Protein AF-A0A9P6CAY4-F1 (afdb_monomer_lite)

Radius of gyration: 31.79 Å; chains: 1; bounding box: 60×83×94 Å

Secondary structure (DSSP, 8-state):
---PPP--------HHHHHHHHHHHHHHHHHHHHHHHHHHHHHHHHHHHHHHHHHHHHHHHHHT-S-------------------------------------PPPPP--------------------S-------------SHHHHHHHHHHHHHHHHHHHGGGTSGGGHHHHHHHHHHHHHHTT-HHHHHHHHHHHHHHHHHHHHHHHT--SPPPSSHHHHHHHHHHHHHHHHHHHHHHHHHHHHHHHHHTSS--SSSS--

Sequence (263 aa):
MSDLPNEQEFGSESKHQRYYRKNNIQCKEKAKVRMQKLRARRKEMAILNAETLERRKQQAESSTHTGESDSDESITLTPSANLFVFHDEYFGLDHTFELDAFKPPLPEKEKKVPRRVPTSTSFGEFIGPPEPEADDTDDTNVDTTAHYDIFQEIRVDVNLWSRAFGGLEQWPSQLDRTYQAAVESNNVEGWLSDVWGHAAEGRKILNQLRNMEGQLPYEMWKICEVWRVEVELVELVVRGISCLELRSSLVGTGQLNLVTGVL

Organism: NCBI:txid64659

pLDDT: mean 77.06, std 20.36, range [36.97, 98.06]

Structure (mmCIF, N/CA/C/O backbone):
data_AF-A0A9P6CAY4-F1
#
_entry.id   AF-A0A9P6CAY4-F1
#
loop_
_atom_site.group_PDB
_atom_site.id
_atom_site.type_symbol
_atom_site.label_atom_id
_atom_site.label_alt_id
_atom_site.label_comp_id
_atom_site.label_asym_id
_atom_site.label_entity_id
_atom_site.label_seq_id
_atom_site.pdbx_PDB_ins_code
_atom_site.Cartn_x
_atom_site.Cartn_y
_atom_site.Cartn_z
_atom_site.occupancy
_atom_site.B_iso_or_equiv
_atom_site.auth_seq_id
_atom_site.auth_comp_id
_atom_site.auth_asym_id
_atom_site.auth_atom_id
_atom_site.pdbx_PDB_model_num
ATOM 1 N N . MET A 1 1 ? -8.198 -38.164 -50.319 1.00 46.62 1 MET A N 1
ATOM 2 C CA . MET A 1 1 ? -8.248 -36.883 -51.047 1.00 46.62 1 MET A CA 1
ATOM 3 C C . MET A 1 1 ? -8.275 -35.810 -49.987 1.00 46.62 1 MET A C 1
ATOM 5 O O . MET A 1 1 ? -9.281 -35.676 -49.308 1.00 46.62 1 MET A O 1
ATOM 9 N N . SER A 1 2 ? -7.117 -35.210 -49.736 1.00 52.47 2 SER A N 1
ATOM 10 C CA . SER A 1 2 ? -6.916 -34.226 -48.677 1.00 52.47 2 SER A CA 1
ATOM 11 C C . SER A 1 2 ? -6.609 -32.913 -49.377 1.00 52.47 2 SER A C 1
ATOM 13 O O . SER A 1 2 ? -5.542 -32.784 -49.976 1.00 52.47 2 SER A O 1
ATOM 15 N N . ASP A 1 3 ? -7.578 -32.002 -49.370 1.00 59.44 3 ASP A N 1
ATOM 16 C CA . ASP A 1 3 ? -7.461 -30.680 -49.973 1.00 59.44 3 ASP A CA 1
ATOM 17 C C . ASP A 1 3 ? -6.405 -29.870 -49.217 1.00 59.44 3 ASP A C 1
ATOM 19 O O . ASP A 1 3 ? -6.587 -29.494 -48.057 1.00 59.44 3 ASP A O 1
ATOM 23 N N . LEU A 1 4 ? -5.265 -29.645 -49.870 1.00 58.12 4 LEU A N 1
ATOM 24 C CA . LEU A 1 4 ? -4.252 -28.712 -49.395 1.00 58.12 4 LEU A CA 1
ATOM 25 C C . LEU A 1 4 ? -4.762 -27.283 -49.631 1.00 58.12 4 LEU A C 1
ATOM 27 O O . LEU A 1 4 ? -5.224 -26.981 -50.735 1.00 58.12 4 LEU A O 1
ATOM 31 N N . PRO A 1 5 ? -4.702 -26.398 -48.620 1.00 62.88 5 PRO A N 1
ATOM 32 C CA . PRO A 1 5 ? -5.155 -25.030 -48.775 1.00 62.88 5 PRO A CA 1
ATOM 33 C C . PRO A 1 5 ? -4.260 -24.300 -49.776 1.00 62.88 5 PRO A C 1
ATOM 35 O O . PRO A 1 5 ? -3.040 -24.249 -49.639 1.00 62.88 5 PRO A O 1
ATOM 38 N N . ASN A 1 6 ? -4.933 -23.760 -50.786 1.00 61.19 6 ASN A N 1
ATOM 39 C CA . ASN A 1 6 ? -4.422 -22.918 -51.853 1.00 61.19 6 ASN A CA 1
ATOM 40 C C . ASN A 1 6 ? -3.513 -21.814 -51.277 1.00 61.19 6 ASN A C 1
ATOM 42 O O . ASN A 1 6 ? -3.955 -21.039 -50.424 1.00 61.19 6 ASN A O 1
ATOM 46 N N . GLU A 1 7 ? -2.255 -21.759 -51.726 1.00 54.75 7 GLU A N 1
ATOM 47 C CA . GLU A 1 7 ? -1.287 -20.712 -51.383 1.00 54.75 7 GLU A CA 1
ATOM 48 C C . GLU A 1 7 ? -1.748 -19.383 -51.991 1.00 54.75 7 GLU A C 1
ATOM 50 O O . GLU A 1 7 ? -1.366 -18.982 -53.087 1.00 54.75 7 GLU A O 1
ATOM 55 N N . GLN A 1 8 ? -2.656 -18.718 -51.285 1.00 60.44 8 GLN A N 1
ATOM 56 C CA . GLN A 1 8 ? -3.176 -17.417 -51.659 1.00 60.44 8 GLN A CA 1
ATOM 57 C C . GLN A 1 8 ? -2.086 -16.364 -51.419 1.00 60.44 8 GLN A C 1
ATOM 59 O O . GLN A 1 8 ? -1.551 -16.264 -50.314 1.00 60.44 8 GLN A O 1
ATOM 64 N N . GLU A 1 9 ? -1.753 -15.618 -52.477 1.00 56.66 9 GLU A N 1
ATOM 65 C CA . GLU A 1 9 ? -0.732 -14.568 -52.539 1.00 56.66 9 GLU A CA 1
ATOM 66 C C . GLU A 1 9 ? -0.673 -13.721 -51.259 1.00 56.66 9 GLU A C 1
ATOM 68 O O . GLU A 1 9 ? -1.483 -12.819 -51.028 1.00 56.66 9 GLU A O 1
ATOM 73 N N . PHE A 1 10 ? 0.337 -13.974 -50.427 1.00 55.53 10 PHE A N 1
ATOM 74 C CA . PHE A 1 10 ? 0.714 -13.045 -49.375 1.00 55.53 10 PHE A CA 1
ATOM 75 C C . PHE A 1 10 ? 1.401 -11.853 -50.035 1.00 55.53 10 PHE A C 1
ATOM 77 O O . PHE A 1 10 ? 2.609 -11.867 -50.281 1.00 55.53 10 PHE A O 1
ATOM 84 N N . GLY A 1 11 ? 0.614 -10.812 -50.320 1.00 67.75 11 GLY A N 1
ATOM 85 C CA . GLY A 1 11 ? 1.135 -9.487 -50.635 1.00 67.75 11 GLY A CA 1
ATOM 86 C C . GLY A 1 11 ? 2.244 -9.137 -49.644 1.00 67.75 11 GLY A C 1
ATOM 87 O O . GLY A 1 11 ? 2.090 -9.330 -48.436 1.00 67.75 11 GLY A O 1
ATOM 88 N N . SER A 1 12 ? 3.393 -8.709 -50.164 1.00 79.94 12 SER A N 1
ATOM 89 C CA . SER A 1 12 ? 4.631 -8.547 -49.405 1.00 79.94 12 SER A CA 1
ATOM 90 C C . SER A 1 12 ? 4.425 -7.639 -48.188 1.00 79.94 12 SER A C 1
ATOM 92 O O . SER A 1 12 ? 4.443 -6.413 -48.303 1.00 79.94 12 SER A O 1
ATOM 94 N N . GLU A 1 13 ? 4.233 -8.239 -47.012 1.00 86.94 13 GLU A N 1
ATOM 95 C CA . GLU A 1 13 ? 4.092 -7.497 -45.764 1.00 86.94 13 GLU A CA 1
ATOM 96 C C . GLU A 1 13 ? 5.365 -6.697 -45.490 1.00 86.94 13 GLU A C 1
ATOM 98 O O . GLU A 1 13 ? 6.486 -7.232 -45.459 1.00 86.94 13 GLU A O 1
ATOM 103 N N . SER A 1 14 ? 5.181 -5.405 -45.225 1.00 90.75 14 SER A N 1
ATOM 104 C CA . SER A 1 14 ? 6.276 -4.532 -44.818 1.00 90.75 14 SER A CA 1
ATOM 105 C C . SER A 1 14 ? 6.937 -5.074 -43.545 1.00 90.75 14 SER A C 1
ATOM 107 O O . SER A 1 14 ? 6.275 -5.619 -42.656 1.00 90.75 14 SER A O 1
ATOM 109 N N . LYS A 1 15 ? 8.259 -4.893 -43.419 1.00 88.69 15 LYS A N 1
ATOM 110 C CA . LYS A 1 15 ? 9.022 -5.228 -42.200 1.00 88.69 15 LYS A CA 1
ATOM 111 C C . LYS A 1 15 ? 8.370 -4.622 -40.948 1.00 88.69 15 LYS A C 1
ATOM 113 O O . LYS A 1 15 ? 8.326 -5.262 -39.900 1.00 88.69 15 LYS A O 1
ATOM 118 N N . HIS A 1 16 ? 7.797 -3.426 -41.087 1.00 84.19 16 HIS A N 1
ATOM 119 C CA . HIS A 1 16 ? 7.073 -2.734 -40.025 1.00 84.19 16 HIS A CA 1
ATOM 120 C C . HIS A 1 16 ? 5.807 -3.497 -39.598 1.00 84.19 16 HIS A C 1
ATOM 122 O O . HIS A 1 16 ? 5.611 -3.751 -38.415 1.00 84.19 16 HIS A O 1
ATOM 128 N N . GLN A 1 17 ? 4.987 -3.962 -40.547 1.00 90.00 17 GLN A N 1
ATOM 129 C CA . GLN A 1 17 ? 3.772 -4.735 -40.248 1.00 90.00 17 GLN A CA 1
ATOM 130 C C . GLN A 1 17 ? 4.090 -6.060 -39.544 1.00 90.00 17 GLN A C 1
ATOM 132 O O . GLN A 1 17 ? 3.421 -6.419 -38.572 1.00 90.00 17 GLN A O 1
ATOM 137 N N . ARG A 1 18 ? 5.165 -6.742 -39.964 1.00 88.44 18 ARG A N 1
ATOM 138 C CA . ARG A 1 18 ? 5.655 -7.960 -39.298 1.00 88.44 18 ARG A CA 1
ATOM 139 C C . ARG A 1 18 ? 6.045 -7.709 -37.841 1.00 88.44 18 ARG A C 1
ATOM 141 O O . ARG A 1 18 ? 5.689 -8.508 -36.975 1.00 88.44 18 ARG A O 1
ATOM 148 N N . TYR A 1 19 ? 6.708 -6.586 -37.557 1.00 91.19 19 TYR A N 1
ATOM 149 C CA . TYR A 1 19 ? 7.060 -6.193 -36.191 1.00 91.19 19 TYR A CA 1
ATOM 150 C C . TYR A 1 19 ? 5.818 -6.003 -35.304 1.00 91.19 19 TYR A C 1
ATOM 152 O O . TYR A 1 19 ? 5.729 -6.620 -34.241 1.00 91.19 19 TYR A O 1
ATOM 160 N N . TYR A 1 20 ? 4.815 -5.236 -35.751 1.00 89.44 20 TYR A N 1
ATOM 161 C CA . TYR A 1 20 ? 3.591 -5.033 -34.960 1.00 89.44 20 TYR A CA 1
ATOM 162 C C . TYR A 1 20 ? 2.787 -6.310 -34.772 1.00 89.44 20 TYR A C 1
ATOM 164 O O . TYR A 1 20 ? 2.252 -6.530 -33.687 1.00 89.44 20 TYR A O 1
ATOM 172 N N . ARG A 1 21 ? 2.716 -7.173 -35.792 1.00 91.19 21 ARG A N 1
ATOM 173 C CA . ARG A 1 21 ? 2.055 -8.472 -35.654 1.00 91.19 21 ARG A CA 1
ATOM 174 C C . ARG A 1 21 ? 2.740 -9.311 -34.575 1.00 91.19 21 ARG A C 1
ATOM 176 O O . ARG A 1 21 ? 2.049 -9.814 -33.693 1.00 91.19 21 ARG A O 1
ATOM 183 N N . LYS A 1 22 ? 4.073 -9.418 -34.606 1.00 92.12 22 LYS A N 1
ATOM 184 C CA . LYS A 1 22 ? 4.841 -10.189 -33.616 1.00 92.12 22 LYS A CA 1
ATOM 185 C C . LYS A 1 22 ? 4.658 -9.631 -32.201 1.00 92.12 22 LYS A C 1
ATOM 187 O O . LYS A 1 22 ? 4.355 -10.394 -31.289 1.00 92.12 22 LYS A O 1
ATOM 192 N N . ASN A 1 23 ? 4.748 -8.311 -32.035 1.00 87.81 23 ASN A N 1
ATOM 193 C CA . ASN A 1 23 ? 4.542 -7.661 -30.739 1.00 87.81 23 ASN A CA 1
ATOM 194 C C . ASN A 1 23 ? 3.101 -7.859 -30.218 1.00 87.81 23 ASN A C 1
ATOM 196 O O . ASN A 1 23 ? 2.886 -8.187 -29.056 1.00 87.81 23 ASN A O 1
ATOM 200 N N . ASN A 1 24 ? 2.089 -7.761 -31.088 1.00 88.56 24 ASN A N 1
ATOM 201 C CA . ASN A 1 24 ? 0.689 -7.994 -30.716 1.00 88.56 24 ASN A CA 1
ATOM 202 C C . ASN A 1 24 ? 0.446 -9.445 -30.264 1.00 88.56 24 ASN A C 1
ATOM 204 O O . ASN A 1 24 ? -0.222 -9.671 -29.254 1.00 88.56 24 ASN A O 1
ATOM 208 N N . ILE A 1 25 ? 1.028 -10.424 -30.966 1.00 91.81 25 ILE A N 1
ATOM 209 C CA . ILE A 1 25 ? 0.975 -11.839 -30.569 1.00 91.81 25 ILE A CA 1
ATOM 210 C C . ILE A 1 25 ? 1.608 -12.024 -29.186 1.00 91.81 25 ILE A C 1
ATOM 212 O O . ILE A 1 25 ? 0.968 -12.589 -28.301 1.00 91.81 25 ILE A O 1
ATOM 216 N N . GLN A 1 26 ? 2.800 -11.466 -28.964 1.00 90.75 26 GLN A N 1
ATOM 217 C CA . GLN A 1 26 ? 3.497 -11.568 -27.682 1.00 90.75 26 GLN A CA 1
ATOM 218 C C . GLN A 1 26 ? 2.694 -10.932 -26.534 1.00 90.75 26 GLN A C 1
ATOM 220 O O . GLN A 1 26 ? 2.562 -11.523 -25.461 1.00 90.75 26 GLN A O 1
ATOM 225 N N . CYS A 1 27 ? 2.093 -9.760 -26.757 1.00 86.19 27 CYS A N 1
ATOM 226 C CA . CYS A 1 27 ? 1.207 -9.116 -25.786 1.00 86.19 27 CYS A CA 1
ATOM 227 C C . CYS A 1 27 ? -0.021 -9.980 -25.460 1.00 86.19 27 CYS A C 1
ATOM 229 O O . CYS A 1 27 ? -0.390 -10.112 -24.290 1.00 86.19 27 CYS A O 1
ATOM 231 N N . LYS A 1 28 ? -0.641 -10.608 -26.469 1.00 91.94 28 LYS A N 1
ATOM 232 C CA . LYS A 1 28 ? -1.782 -11.519 -26.276 1.00 91.94 28 LYS A CA 1
ATOM 233 C C . LYS A 1 28 ? -1.395 -12.765 -25.483 1.00 91.94 28 LYS A C 1
ATOM 235 O O . LYS A 1 28 ? -2.151 -13.178 -24.603 1.00 91.94 28 LYS A O 1
ATOM 240 N N . GLU A 1 29 ? -0.229 -13.344 -25.749 1.00 93.69 29 GLU A N 1
ATOM 241 C CA . GLU A 1 29 ? 0.279 -14.501 -25.008 1.00 93.69 29 GLU A CA 1
ATOM 242 C C . GLU A 1 29 ? 0.587 -14.154 -23.551 1.00 93.69 29 GLU A C 1
ATOM 244 O O . GLU A 1 29 ? 0.082 -14.827 -22.649 1.00 93.69 29 GLU A O 1
ATOM 249 N N . LYS A 1 30 ? 1.308 -13.054 -23.295 1.00 88.38 30 LYS A N 1
ATOM 250 C CA . LYS A 1 30 ? 1.576 -12.575 -21.928 1.00 88.38 30 LYS A CA 1
ATOM 251 C C . LYS A 1 30 ? 0.278 -12.321 -21.153 1.00 88.38 30 LYS A C 1
ATOM 253 O O . LYS A 1 30 ? 0.141 -12.762 -20.011 1.00 88.38 30 LYS A O 1
ATOM 258 N N . ALA A 1 31 ? -0.710 -11.678 -21.780 1.00 88.75 31 ALA A N 1
ATOM 259 C CA . ALA A 1 31 ? -2.018 -11.449 -21.167 1.00 88.75 31 ALA A CA 1
ATOM 260 C C . ALA A 1 31 ? -2.751 -12.766 -20.848 1.00 88.75 31 ALA A C 1
ATOM 262 O O . ALA A 1 31 ? -3.330 -12.906 -19.767 1.00 88.75 31 ALA A O 1
ATOM 263 N N . LYS A 1 32 ? -2.691 -13.756 -21.749 1.00 94.81 32 LYS A N 1
ATOM 264 C CA . LYS A 1 32 ? -3.277 -15.088 -21.539 1.00 94.81 32 LYS A CA 1
ATOM 265 C C . LYS A 1 32 ? -2.646 -15.798 -20.338 1.00 94.81 32 LYS A C 1
ATOM 267 O O . LYS A 1 32 ? -3.382 -16.308 -19.492 1.00 94.81 32 LYS A O 1
ATOM 272 N N . VAL A 1 33 ? -1.316 -15.768 -20.220 1.00 92.25 33 VAL A N 1
ATOM 273 C CA . VAL A 1 33 ? -0.581 -16.352 -19.083 1.00 92.25 33 VAL A CA 1
ATOM 274 C C . VAL A 1 33 ? -0.947 -15.649 -17.773 1.00 92.25 33 VAL A C 1
ATOM 276 O O . VAL A 1 33 ? -1.296 -16.315 -16.795 1.00 92.25 33 VAL A O 1
ATOM 279 N N . ARG A 1 34 ? -0.972 -14.308 -17.754 1.00 85.94 34 ARG A N 1
ATOM 280 C CA . ARG A 1 34 ? -1.364 -13.523 -16.568 1.00 85.94 34 ARG A CA 1
ATOM 281 C C . ARG A 1 34 ? -2.778 -13.870 -16.099 1.00 85.94 34 ARG A C 1
ATOM 283 O O . ARG A 1 34 ? -3.001 -14.093 -14.909 1.00 85.94 34 ARG A O 1
ATOM 290 N N . MET A 1 35 ? -3.727 -13.986 -17.029 1.00 94.12 35 MET A N 1
ATOM 291 C CA . MET A 1 35 ? -5.105 -14.376 -16.717 1.00 94.12 35 MET A CA 1
ATOM 292 C C . MET A 1 35 ? -5.213 -15.815 -16.208 1.00 94.12 35 MET A C 1
ATOM 294 O O . MET A 1 35 ? -6.029 -16.091 -15.326 1.00 94.12 35 MET A O 1
ATOM 298 N N . GLN A 1 36 ? -4.398 -16.736 -16.723 1.00 94.81 36 GLN A N 1
ATOM 299 C CA . GLN A 1 36 ? -4.352 -18.113 -16.237 1.00 94.81 36 GLN A CA 1
ATOM 300 C C . GLN A 1 36 ? -3.807 -18.188 -14.804 1.00 94.81 36 GLN A C 1
ATOM 302 O O . GLN A 1 36 ? -4.443 -18.816 -13.958 1.00 94.81 36 GLN A O 1
ATOM 307 N N . LYS A 1 37 ? -2.709 -17.479 -14.505 1.00 91.19 37 LYS A N 1
ATOM 308 C CA . LYS A 1 37 ? -2.138 -17.373 -13.149 1.00 91.19 37 LYS A CA 1
ATOM 309 C C . LYS A 1 37 ? -3.148 -16.771 -12.166 1.00 91.19 37 LYS A C 1
ATOM 311 O O . LYS A 1 37 ? -3.348 -17.304 -11.078 1.00 91.19 37 LYS A O 1
ATOM 316 N N . LEU A 1 38 ? -3.868 -15.725 -12.580 1.00 89.06 38 LEU A N 1
ATOM 317 C CA . LEU A 1 38 ? -4.915 -15.105 -11.765 1.00 89.06 38 LEU A CA 1
ATOM 318 C C . LEU A 1 38 ? -6.078 -16.068 -11.470 1.00 89.06 38 LEU A C 1
ATOM 320 O O . LEU A 1 38 ? -6.564 -16.126 -10.341 1.00 89.06 38 LEU A O 1
ATOM 324 N N . ARG A 1 39 ? -6.524 -16.843 -12.468 1.00 95.44 39 ARG A N 1
ATOM 325 C CA . ARG A 1 39 ? -7.564 -17.869 -12.280 1.00 95.44 39 ARG A CA 1
ATOM 326 C C . ARG A 1 39 ? -7.101 -18.983 -11.342 1.00 95.44 39 ARG A C 1
ATOM 328 O O . ARG A 1 39 ? -7.904 -19.433 -10.532 1.00 95.44 39 ARG A O 1
ATOM 335 N N . ALA A 1 40 ? -5.841 -19.407 -11.435 1.00 95.50 40 ALA A N 1
ATOM 336 C CA . ALA A 1 40 ? -5.264 -20.403 -10.536 1.00 95.50 40 ALA A CA 1
ATOM 337 C C . ALA A 1 40 ? -5.240 -19.898 -9.084 1.00 95.50 40 ALA A C 1
ATOM 339 O O . ALA A 1 40 ? -5.822 -20.544 -8.218 1.00 95.50 40 ALA A O 1
ATOM 340 N N . ARG A 1 41 ? -4.714 -18.687 -8.845 1.00 92.19 41 ARG A N 1
ATOM 341 C CA . ARG A 1 41 ? -4.682 -18.065 -7.509 1.00 92.19 41 ARG A CA 1
ATOM 342 C C . ARG A 1 41 ? -6.081 -17.902 -6.904 1.00 92.19 41 ARG A C 1
ATOM 344 O O . ARG A 1 41 ? -6.282 -18.138 -5.721 1.00 92.19 41 ARG A O 1
ATOM 351 N N . ARG A 1 42 ? -7.084 -17.537 -7.714 1.00 92.12 42 ARG A N 1
ATOM 352 C CA . ARG A 1 42 ? -8.484 -17.462 -7.250 1.00 92.12 42 ARG A CA 1
ATOM 353 C C . ARG A 1 42 ? -9.044 -18.822 -6.833 1.00 92.12 42 ARG A C 1
ATOM 355 O O . ARG A 1 42 ? -9.788 -18.879 -5.861 1.00 92.12 42 ARG A O 1
ATOM 362 N N . LYS A 1 43 ? -8.711 -19.897 -7.555 1.00 97.56 43 LYS A N 1
ATOM 363 C CA . LYS A 1 43 ? -9.122 -21.260 -7.182 1.00 97.56 43 LYS A CA 1
ATOM 364 C C . LYS A 1 43 ? -8.465 -21.701 -5.876 1.00 97.56 43 LYS A C 1
ATOM 366 O O . LYS A 1 43 ? -9.153 -22.241 -5.025 1.00 97.56 43 LYS A O 1
ATOM 371 N N . GLU A 1 44 ? -7.177 -21.423 -5.711 1.00 96.19 44 GLU A N 1
ATOM 372 C CA . GLU A 1 44 ? -6.426 -21.731 -4.490 1.00 96.19 44 GLU A CA 1
ATOM 373 C C . GLU A 1 44 ? -7.020 -21.026 -3.261 1.00 96.19 44 GLU A C 1
ATOM 375 O O . GLU A 1 44 ? -7.343 -21.675 -2.270 1.00 96.19 44 GLU A O 1
ATOM 380 N N . MET A 1 45 ? -7.298 -19.722 -3.366 1.00 92.25 45 MET A N 1
ATOM 381 C CA . MET A 1 45 ? -7.959 -18.968 -2.293 1.00 92.25 45 MET A CA 1
ATOM 382 C C . MET A 1 45 ? -9.371 -19.485 -1.985 1.00 92.25 45 MET A C 1
ATOM 384 O O . MET A 1 45 ? -9.788 -19.493 -0.830 1.00 92.25 45 MET A O 1
ATOM 388 N N . ALA A 1 46 ? -10.121 -19.925 -3.001 1.00 96.19 46 ALA A N 1
ATOM 389 C CA . ALA A 1 46 ? -11.446 -20.504 -2.797 1.00 96.19 46 ALA A CA 1
ATOM 390 C C . ALA A 1 46 ? -11.383 -21.839 -2.036 1.00 96.19 46 ALA A C 1
ATOM 392 O O . ALA A 1 46 ? -12.226 -22.077 -1.174 1.00 96.19 46 ALA A O 1
ATOM 393 N N . ILE A 1 47 ? -10.375 -22.675 -2.316 1.00 97.81 47 ILE A N 1
ATOM 394 C CA . ILE A 1 47 ? -10.130 -23.927 -1.585 1.00 97.81 47 ILE A CA 1
ATOM 395 C C . ILE A 1 47 ? -9.779 -23.622 -0.125 1.00 97.81 47 ILE A C 1
ATOM 397 O O . ILE A 1 47 ? -10.419 -24.158 0.773 1.00 97.81 47 ILE A O 1
ATOM 401 N N . LEU A 1 48 ? -8.849 -22.694 0.122 1.00 94.06 48 LEU A N 1
ATOM 402 C CA . LEU A 1 48 ? -8.426 -22.324 1.478 1.00 94.06 48 LEU A CA 1
ATOM 403 C C . LEU A 1 48 ? -9.583 -21.746 2.313 1.00 94.06 48 LEU A C 1
ATOM 405 O O . LEU A 1 48 ? -9.745 -22.079 3.490 1.00 94.06 48 LEU A O 1
ATOM 409 N N . ASN A 1 49 ? -10.441 -20.929 1.697 1.00 94.19 49 ASN A N 1
ATOM 410 C CA . ASN A 1 49 ? -11.650 -20.425 2.346 1.00 94.19 49 ASN A CA 1
ATOM 411 C C . ASN A 1 49 ? -12.651 -21.548 2.663 1.00 94.19 49 ASN A C 1
ATOM 413 O O . ASN A 1 49 ? -13.236 -21.544 3.746 1.00 94.19 49 ASN A O 1
ATOM 417 N N . ALA A 1 50 ? -12.837 -22.513 1.755 1.00 97.12 50 ALA A N 1
ATOM 418 C CA . ALA A 1 50 ? -13.708 -23.665 1.989 1.00 97.12 50 ALA A CA 1
ATOM 419 C C . ALA A 1 50 ? -13.189 -24.552 3.135 1.00 97.12 50 ALA A C 1
ATOM 421 O O . ALA A 1 50 ? -13.959 -24.925 4.016 1.00 97.12 50 ALA A O 1
ATOM 422 N N . GLU A 1 51 ? -11.880 -24.815 3.188 1.00 97.69 51 GLU A N 1
ATOM 423 C CA . GLU A 1 51 ? -11.252 -25.557 4.290 1.00 97.69 51 GLU A CA 1
ATOM 424 C C . GLU A 1 51 ? -11.405 -24.837 5.633 1.00 97.69 51 GLU A C 1
ATOM 426 O O . GLU A 1 51 ? -11.690 -25.458 6.657 1.00 97.69 51 GLU A O 1
ATOM 431 N N . THR A 1 52 ? -11.251 -23.511 5.638 1.00 93.81 52 THR A N 1
ATOM 432 C CA . THR A 1 52 ? -11.433 -22.696 6.847 1.00 93.81 52 THR A CA 1
ATOM 433 C C . THR A 1 52 ? -12.875 -22.769 7.353 1.00 93.81 52 THR A C 1
ATOM 435 O O . THR A 1 52 ? -13.104 -22.849 8.562 1.00 93.81 52 THR A O 1
ATOM 438 N N . LEU A 1 53 ? -13.853 -22.778 6.441 1.00 96.31 53 LEU A N 1
ATOM 439 C CA . LEU A 1 53 ? -15.266 -22.913 6.784 1.00 96.31 53 LEU A CA 1
ATOM 440 C C . LEU A 1 53 ? -15.582 -24.297 7.373 1.00 96.31 53 LEU A C 1
ATOM 442 O O . LEU A 1 53 ? -16.253 -24.372 8.401 1.00 96.31 53 LEU A O 1
ATOM 446 N N . GLU A 1 54 ? -15.054 -25.372 6.783 1.00 97.19 54 GLU A N 1
ATOM 447 C CA . GLU A 1 54 ? -15.220 -26.734 7.311 1.00 97.19 54 GLU A CA 1
ATOM 448 C C . GLU A 1 54 ? -14.585 -26.900 8.699 1.00 97.19 54 GLU A C 1
ATOM 450 O O . GLU A 1 54 ? -15.208 -27.466 9.595 1.00 97.19 54 GLU A O 1
ATOM 455 N N . ARG A 1 55 ? -13.398 -26.322 8.946 1.00 96.19 55 ARG A N 1
ATOM 456 C CA . ARG A 1 55 ? -12.793 -26.325 10.294 1.00 96.19 55 ARG A CA 1
ATOM 457 C C . ARG A 1 55 ? -13.674 -25.627 11.327 1.00 96.19 55 ARG A C 1
ATOM 459 O O . ARG A 1 55 ? -13.836 -26.140 12.431 1.00 96.19 55 ARG A O 1
ATOM 466 N N . ARG A 1 56 ? -14.267 -24.481 10.974 1.00 93.81 56 ARG A N 1
ATOM 467 C CA . ARG A 1 56 ? -15.200 -23.768 11.865 1.00 93.81 56 ARG A CA 1
ATOM 468 C C . ARG A 1 56 ? -16.449 -24.595 12.154 1.00 93.81 56 ARG A C 1
ATOM 470 O O . ARG A 1 56 ? -16.918 -24.604 13.288 1.00 93.81 56 ARG A O 1
ATOM 477 N N . LYS A 1 57 ? -16.963 -25.314 11.155 1.00 96.19 57 LYS A N 1
ATOM 478 C CA . LYS A 1 57 ? -18.116 -26.202 11.320 1.00 96.19 57 LYS A CA 1
ATOM 479 C C . LYS A 1 57 ? -17.800 -27.378 12.252 1.00 96.19 57 LYS A C 1
ATOM 481 O O . LYS A 1 57 ? -18.555 -27.615 13.188 1.00 96.19 57 LYS A O 1
ATOM 486 N N . GLN A 1 58 ? -16.653 -28.034 12.072 1.00 95.38 58 GLN A N 1
ATOM 487 C CA . GLN A 1 58 ? -16.199 -29.119 12.954 1.00 95.38 58 GLN A CA 1
ATOM 488 C C . GLN A 1 58 ? -15.984 -28.643 14.399 1.00 95.38 58 GLN A C 1
ATOM 490 O O . GLN A 1 58 ? -16.365 -29.335 15.341 1.00 95.38 58 GLN A O 1
ATOM 495 N N . GLN A 1 59 ? -15.427 -27.440 14.591 1.00 93.69 59 GLN A N 1
ATOM 496 C CA . GLN A 1 59 ? -15.289 -26.837 15.920 1.00 93.69 59 GLN A CA 1
ATOM 497 C C . GLN A 1 59 ? -16.655 -26.592 16.578 1.00 93.69 59 GLN A C 1
ATOM 499 O O . GLN A 1 59 ? -16.839 -26.953 17.741 1.00 93.69 59 GLN A O 1
ATOM 504 N N . ALA A 1 60 ? -17.626 -26.056 15.832 1.00 92.56 60 ALA A N 1
ATOM 505 C CA . ALA A 1 60 ? -18.981 -25.834 16.333 1.00 92.56 60 ALA A CA 1
ATOM 506 C C . ALA A 1 60 ? -19.684 -27.148 16.722 1.00 92.56 60 ALA A C 1
ATOM 508 O O . ALA A 1 60 ? -20.289 -27.220 17.789 1.00 92.56 60 ALA A O 1
ATOM 509 N N . GLU A 1 61 ? -19.554 -28.202 15.911 1.00 93.62 61 GLU A N 1
ATOM 510 C CA . GLU A 1 61 ? -20.123 -29.524 16.209 1.00 93.62 61 GLU A CA 1
ATOM 511 C C . GLU A 1 61 ? -19.476 -30.145 17.460 1.00 93.62 61 GLU A C 1
ATOM 513 O O . GLU A 1 61 ? -20.184 -30.615 18.353 1.00 93.62 61 GLU A O 1
ATOM 518 N N . SER A 1 62 ? -18.148 -30.059 17.599 1.00 90.88 62 SER A N 1
ATOM 519 C CA . SER A 1 62 ? -17.437 -30.579 18.779 1.00 90.88 62 SER A CA 1
ATOM 520 C C . SER A 1 62 ? -17.801 -29.857 20.086 1.00 90.88 62 SER A C 1
ATOM 522 O O . SER A 1 62 ? -17.817 -30.480 21.145 1.00 90.88 62 SER A O 1
ATOM 524 N N . SER A 1 63 ? -18.174 -28.573 20.017 1.00 84.56 63 SER A N 1
ATOM 525 C CA . SER A 1 63 ? -18.596 -27.791 21.185 1.00 84.56 63 SER A CA 1
ATOM 526 C C . SER A 1 63 ? -19.986 -28.171 21.705 1.00 84.56 63 SER A C 1
ATOM 528 O O . SER A 1 63 ? -20.306 -27.843 22.844 1.00 84.56 63 SER A O 1
ATOM 530 N N . THR A 1 64 ? -20.821 -28.844 20.905 1.00 79.19 64 THR A N 1
ATOM 531 C CA . THR A 1 64 ? -22.184 -29.230 21.322 1.00 79.19 64 THR A CA 1
ATOM 532 C C . THR A 1 64 ? -22.249 -30.540 22.107 1.00 79.19 64 THR A C 1
ATOM 534 O O . THR A 1 64 ? -23.311 -30.881 22.621 1.00 79.19 64 THR A O 1
ATOM 537 N N . HIS A 1 65 ? -21.133 -31.273 22.231 1.00 70.50 65 HIS A N 1
ATOM 538 C CA . HIS A 1 65 ? -21.112 -32.584 22.890 1.00 70.50 65 HIS A CA 1
ATOM 539 C C . HIS A 1 65 ? -20.454 -32.605 24.280 1.00 70.50 65 HIS A C 1
ATOM 541 O O . HIS A 1 65 ? -20.458 -33.645 24.939 1.00 70.50 65 HIS A O 1
ATOM 547 N N . THR A 1 66 ? -19.943 -31.475 24.777 1.00 63.62 66 THR A N 1
ATOM 548 C CA . THR A 1 66 ? -19.495 -31.368 26.174 1.00 63.62 66 THR A CA 1
ATOM 549 C C . THR A 1 66 ? -20.718 -31.115 27.047 1.00 63.62 66 THR A C 1
ATOM 551 O O . THR A 1 66 ? -21.103 -29.978 27.303 1.00 63.62 66 THR A O 1
ATOM 554 N N . GLY A 1 67 ? -21.386 -32.218 27.382 1.00 55.06 67 GLY A N 1
ATOM 555 C CA . GLY A 1 67 ? -22.606 -32.249 28.168 1.00 55.06 67 GLY A CA 1
ATOM 556 C C . GLY A 1 67 ? -22.472 -31.572 29.527 1.00 55.06 67 GLY A C 1
ATOM 557 O O . GLY A 1 67 ? -21.390 -31.500 30.111 1.00 55.06 67 GLY A O 1
ATOM 558 N N . GLU A 1 68 ? -23.632 -31.109 29.987 1.00 54.16 68 GLU A N 1
ATOM 559 C CA . GLU A 1 68 ? -23.982 -30.771 31.363 1.00 54.16 68 GLU A CA 1
ATOM 560 C C . GLU A 1 68 ? -23.228 -31.660 32.359 1.00 54.16 68 GLU A C 1
ATOM 562 O O . GLU A 1 68 ? -23.607 -32.798 32.631 1.00 54.16 68 GLU A O 1
ATOM 567 N N . SER A 1 69 ? -22.133 -31.138 32.898 1.00 56.12 69 SER A N 1
ATOM 568 C CA . SER A 1 69 ? -21.602 -31.606 34.165 1.00 56.12 69 SER A CA 1
ATOM 569 C C . SER A 1 69 ? -21.951 -30.518 35.164 1.00 56.12 69 SER A C 1
ATOM 571 O O . SER A 1 69 ? -21.299 -29.477 35.206 1.00 56.12 69 SER A O 1
ATOM 573 N N . ASP A 1 70 ? -23.035 -30.754 35.904 1.00 56.06 70 ASP A N 1
ATOM 574 C CA . ASP A 1 70 ? -23.405 -30.014 37.107 1.00 56.06 70 ASP A CA 1
ATOM 575 C C . ASP A 1 70 ? -22.235 -30.086 38.095 1.00 56.06 70 ASP A C 1
ATOM 577 O O . ASP A 1 70 ? -22.084 -31.034 38.866 1.00 56.06 70 ASP A O 1
ATOM 581 N N . SER A 1 71 ? -21.362 -29.091 38.044 1.00 52.53 71 SER A N 1
ATOM 582 C CA . SER A 1 71 ? -20.391 -28.833 39.095 1.00 52.53 71 SER A CA 1
ATOM 583 C C . SER A 1 71 ? -20.422 -27.347 39.409 1.00 52.53 71 SER A C 1
ATOM 585 O O . SER A 1 71 ? -19.815 -26.535 38.709 1.00 52.53 71 SER A O 1
ATOM 587 N N . ASP A 1 72 ? -21.171 -27.028 40.466 1.00 52.12 72 ASP A N 1
ATOM 588 C CA . ASP A 1 72 ? -21.097 -25.797 41.249 1.00 52.12 72 ASP A CA 1
ATOM 589 C C . ASP A 1 72 ? -19.657 -25.607 41.758 1.00 52.12 72 ASP A C 1
ATOM 591 O O . ASP A 1 72 ? -19.316 -25.974 42.881 1.00 52.12 72 ASP A O 1
ATOM 595 N N . GLU A 1 73 ? -18.782 -25.031 40.940 1.00 52.50 73 GLU A N 1
ATOM 596 C CA . GLU A 1 73 ? -17.549 -24.427 41.430 1.00 52.50 73 GLU A CA 1
ATOM 597 C C . GLU A 1 73 ? -17.471 -22.976 40.965 1.00 52.50 73 GLU A C 1
ATOM 599 O O . GLU A 1 73 ? -17.236 -22.642 39.805 1.00 52.50 73 GLU A O 1
ATOM 604 N N . SER A 1 74 ? -17.694 -22.101 41.944 1.00 53.25 74 SER A N 1
ATOM 605 C CA . SER A 1 74 ? -17.435 -20.667 41.926 1.00 53.25 74 SER A CA 1
ATOM 606 C C . SER A 1 74 ? -15.955 -20.407 41.612 1.00 53.25 74 SER A C 1
ATOM 608 O O . SER A 1 74 ? -15.134 -20.217 42.513 1.00 53.25 74 SER A O 1
ATOM 610 N N . ILE A 1 75 ? -15.601 -20.375 40.330 1.00 46.97 75 ILE A N 1
ATOM 611 C CA . ILE A 1 75 ? -14.284 -19.932 39.877 1.00 46.97 75 ILE A CA 1
ATOM 612 C C . ILE A 1 75 ? -14.369 -18.430 39.616 1.00 46.97 75 ILE A C 1
ATOM 614 O O . ILE A 1 75 ? -14.935 -17.960 38.630 1.00 46.97 75 ILE A O 1
ATOM 618 N N . THR A 1 76 ? -13.794 -17.661 40.536 1.00 46.16 76 THR A N 1
ATOM 619 C CA . THR A 1 76 ? -13.516 -16.236 40.365 1.00 46.16 76 THR A CA 1
ATOM 620 C C . THR A 1 76 ? -12.541 -16.053 39.203 1.00 46.16 76 THR A C 1
ATOM 622 O O . THR A 1 76 ? -11.339 -16.276 39.352 1.00 46.16 76 THR A O 1
ATOM 625 N N . LEU A 1 77 ? -13.067 -15.665 38.041 1.00 39.34 77 LEU A N 1
ATOM 626 C CA . LEU A 1 77 ? -12.293 -15.281 36.864 1.00 39.34 77 LEU A CA 1
ATOM 627 C C . LEU A 1 77 ? -11.484 -14.018 37.176 1.00 39.34 77 LEU A C 1
ATOM 629 O O . LEU A 1 77 ? -12.014 -12.908 37.213 1.00 39.34 77 LEU A O 1
ATOM 633 N N . THR A 1 78 ? -10.186 -14.188 37.403 1.00 47.56 78 THR A N 1
ATOM 634 C CA . THR A 1 78 ? -9.225 -13.090 37.339 1.00 47.56 78 THR A CA 1
ATOM 635 C C . THR A 1 78 ? -8.939 -12.783 35.865 1.00 47.56 78 THR A C 1
ATOM 637 O O . THR A 1 78 ? -8.604 -13.693 35.103 1.00 47.56 78 THR A O 1
ATOM 640 N N . PRO A 1 79 ? -9.072 -11.523 35.414 1.00 46.50 79 PRO A N 1
ATOM 641 C CA . PRO A 1 79 ? -8.718 -11.156 34.051 1.00 46.50 79 PRO A CA 1
ATOM 642 C C . PRO A 1 79 ? -7.197 -11.247 33.903 1.00 46.50 79 PRO A C 1
ATOM 644 O O . PRO A 1 79 ? -6.445 -10.412 34.406 1.00 46.50 79 PRO A O 1
ATOM 647 N N . SER A 1 80 ? -6.737 -12.306 33.240 1.00 41.81 80 SER A N 1
ATOM 648 C CA . SER A 1 80 ? -5.349 -12.453 32.820 1.00 41.81 80 SER A CA 1
ATOM 649 C C . SER A 1 80 ? -5.102 -11.483 31.667 1.00 41.81 80 SER A C 1
ATOM 651 O O . SER A 1 80 ? -5.394 -11.766 30.505 1.00 41.81 80 SER A O 1
ATOM 653 N N . ALA A 1 81 ? -4.619 -10.293 32.018 1.00 40.22 81 ALA A N 1
ATOM 654 C CA . ALA A 1 81 ? -4.077 -9.328 31.082 1.00 40.22 81 ALA A CA 1
ATOM 655 C C . ALA A 1 81 ? -2.802 -9.917 30.459 1.00 40.22 81 ALA A C 1
ATOM 657 O O . ALA A 1 81 ? -1.698 -9.739 30.974 1.00 40.22 81 ALA A O 1
ATOM 658 N N . ASN A 1 82 ? -2.961 -10.640 29.350 1.00 40.84 82 ASN A N 1
ATOM 659 C CA . ASN A 1 82 ? -1.861 -10.969 28.451 1.00 40.84 82 ASN A CA 1
ATOM 660 C C . ASN A 1 82 ? -1.419 -9.681 27.752 1.00 40.84 82 ASN A C 1
ATOM 662 O O . ASN A 1 82 ? -1.833 -9.365 26.639 1.00 40.84 82 ASN A O 1
ATOM 666 N N . LEU A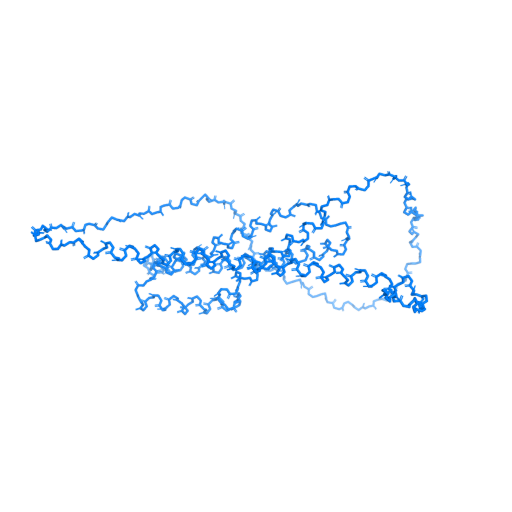 1 83 ? -0.591 -8.922 28.465 1.00 38.66 83 LEU A N 1
ATOM 667 C CA . LEU A 1 83 ? 0.134 -7.764 27.978 1.00 38.66 83 LEU A CA 1
ATOM 668 C C . LEU A 1 83 ? 1.109 -8.241 26.889 1.00 38.66 83 LEU A C 1
ATOM 670 O O . LEU A 1 83 ? 2.226 -8.669 27.175 1.00 38.66 83 LEU A O 1
ATOM 674 N N . PHE A 1 84 ? 0.666 -8.215 25.632 1.00 38.81 84 PHE A N 1
ATOM 675 C CA . PHE A 1 84 ? 1.539 -8.365 24.471 1.00 38.81 84 PHE A CA 1
ATOM 676 C C . PHE A 1 84 ? 2.438 -7.126 24.393 1.00 38.81 84 PHE A C 1
ATOM 678 O O . PHE A 1 84 ? 2.089 -6.110 23.795 1.00 38.81 84 PHE A O 1
ATOM 685 N N . VAL A 1 85 ? 3.593 -7.194 25.055 1.00 39.59 85 VAL A N 1
ATOM 686 C CA . VAL A 1 85 ? 4.655 -6.195 24.928 1.00 39.59 85 VAL A CA 1
ATOM 687 C C . VAL A 1 85 ? 5.320 -6.413 23.571 1.00 39.59 85 VAL A C 1
ATOM 689 O O . VAL A 1 85 ? 6.212 -7.248 23.424 1.00 39.59 85 VAL A O 1
ATOM 692 N N . PHE A 1 86 ? 4.861 -5.685 22.554 1.00 38.56 86 PHE A N 1
ATOM 693 C CA . PHE A 1 86 ? 5.645 -5.489 21.341 1.00 38.56 86 PHE A CA 1
ATOM 694 C C . PHE A 1 86 ? 6.832 -4.598 21.712 1.00 38.56 86 PHE A C 1
ATOM 696 O O . PHE A 1 86 ? 6.675 -3.408 21.974 1.00 38.56 86 PHE A O 1
ATOM 703 N N . HIS A 1 87 ? 8.021 -5.193 21.782 1.00 37.38 87 HIS A N 1
ATOM 704 C CA . HIS A 1 87 ? 9.266 -4.438 21.784 1.00 37.38 87 HIS A CA 1
ATOM 705 C C . HIS A 1 87 ? 9.455 -3.841 20.385 1.00 37.38 87 HIS A C 1
ATOM 707 O O . HIS A 1 87 ? 10.060 -4.464 19.517 1.00 37.38 87 HIS A O 1
ATOM 713 N N . ASP A 1 88 ? 8.894 -2.652 20.161 1.00 36.97 88 ASP A N 1
ATOM 714 C CA . ASP A 1 88 ? 9.338 -1.776 19.081 1.00 36.97 88 ASP A CA 1
ATOM 715 C C . ASP A 1 88 ? 10.740 -1.286 19.461 1.00 36.97 88 ASP A C 1
ATOM 717 O O . ASP A 1 88 ? 10.921 -0.473 20.373 1.00 36.97 88 ASP A O 1
ATOM 721 N N . GLU A 1 89 ? 11.756 -1.836 18.795 1.00 42.34 89 GLU A N 1
ATOM 722 C CA . GLU A 1 89 ? 13.080 -1.229 18.757 1.00 42.34 89 GLU A CA 1
ATOM 723 C C . GLU A 1 89 ? 12.938 0.159 18.130 1.00 42.34 89 GLU A C 1
ATOM 725 O O . GLU A 1 89 ? 12.786 0.338 16.922 1.00 42.34 89 GLU A O 1
ATOM 730 N N . TYR A 1 90 ? 12.942 1.138 19.026 1.00 43.34 90 TYR A N 1
ATOM 731 C CA . TYR A 1 90 ? 12.988 2.568 18.792 1.00 43.34 90 TYR A CA 1
ATOM 732 C C . TYR A 1 90 ? 14.146 2.896 17.831 1.00 43.34 90 TYR A C 1
ATOM 734 O O . TYR A 1 90 ? 15.298 3.050 18.242 1.00 43.34 90 TYR A O 1
ATOM 742 N N . PHE A 1 91 ? 13.858 3.011 16.533 1.00 43.91 91 PHE A N 1
ATOM 743 C CA . PHE A 1 91 ? 14.765 3.664 15.595 1.00 43.91 91 PHE A CA 1
ATOM 744 C C . PHE A 1 91 ? 14.774 5.156 15.927 1.00 43.91 91 PHE A C 1
ATOM 746 O O . PHE A 1 91 ? 13.885 5.908 15.532 1.00 43.91 91 PHE A O 1
ATOM 753 N N . GLY A 1 92 ? 15.786 5.568 16.690 1.00 40.25 92 GLY A N 1
ATOM 754 C CA . GLY A 1 92 ? 16.112 6.966 16.931 1.00 40.25 92 GLY A CA 1
ATOM 755 C C . GLY A 1 92 ? 16.451 7.667 15.619 1.00 40.25 92 GLY A C 1
ATOM 756 O O . GLY A 1 92 ? 17.590 7.635 15.163 1.00 40.25 92 GLY A O 1
ATOM 757 N N . LEU A 1 93 ? 15.453 8.304 15.016 1.00 40.34 93 LEU A N 1
ATOM 758 C CA . LEU A 1 93 ? 15.644 9.356 14.030 1.00 40.34 93 LEU A CA 1
ATOM 759 C C . LEU A 1 93 ? 15.223 10.672 14.679 1.00 40.34 93 LEU A C 1
ATOM 761 O O . LEU A 1 93 ? 14.081 11.110 14.557 1.00 40.34 93 LEU A O 1
ATOM 765 N N . ASP A 1 94 ? 16.181 11.302 15.360 1.00 41.06 94 ASP A N 1
ATOM 766 C CA . ASP A 1 94 ? 16.154 12.737 15.638 1.00 41.06 94 ASP A CA 1
ATOM 767 C C . ASP A 1 94 ? 16.244 13.485 14.299 1.00 41.06 94 ASP A C 1
ATOM 769 O O . ASP A 1 94 ? 17.310 13.874 13.818 1.00 41.06 94 ASP A O 1
ATOM 773 N N . HIS A 1 95 ? 15.096 13.658 13.655 1.00 40.78 95 HIS A N 1
ATOM 774 C CA . HIS A 1 95 ? 14.912 14.621 12.581 1.00 40.78 95 HIS A CA 1
ATOM 775 C C . HIS A 1 95 ? 13.751 15.537 12.939 1.00 40.78 95 HIS A C 1
ATOM 777 O O . HIS A 1 95 ? 12.635 15.428 12.436 1.00 40.78 95 HIS A O 1
ATOM 783 N N . THR A 1 96 ? 14.056 16.498 13.808 1.00 39.19 96 THR A N 1
ATOM 784 C CA . THR A 1 96 ? 13.375 17.790 13.832 1.00 39.19 96 THR A CA 1
ATOM 785 C C . THR A 1 96 ? 13.594 18.471 12.480 1.00 39.19 96 THR A C 1
ATOM 787 O O . THR A 1 96 ? 14.519 19.262 12.309 1.00 39.19 96 THR A O 1
ATOM 790 N N . PHE A 1 97 ? 12.771 18.130 11.488 1.00 41.88 97 PHE A N 1
ATOM 791 C CA . PHE A 1 97 ? 12.601 18.962 10.306 1.00 41.88 97 PHE A CA 1
ATOM 792 C C . PHE A 1 97 ? 11.613 20.067 10.680 1.00 41.88 97 PHE A C 1
ATOM 794 O O . PHE A 1 97 ? 10.397 19.887 10.662 1.00 41.88 97 PHE A O 1
ATOM 801 N N . GLU A 1 98 ? 12.171 21.197 11.103 1.00 45.72 98 GLU A N 1
ATOM 802 C CA . GLU A 1 98 ? 11.465 22.458 11.288 1.00 45.72 98 GLU A CA 1
ATOM 803 C C . GLU A 1 98 ? 10.940 22.902 9.915 1.00 45.72 98 GLU A C 1
ATOM 805 O O . GLU A 1 98 ? 11.672 23.390 9.056 1.00 45.72 98 GLU A O 1
ATOM 810 N N . LEU A 1 99 ? 9.664 22.614 9.667 1.00 45.91 99 LEU A N 1
ATOM 811 C CA . LEU A 1 99 ? 8.974 22.830 8.396 1.00 45.91 99 LEU A CA 1
ATOM 812 C C . LEU A 1 99 ? 8.340 24.226 8.365 1.00 45.91 99 LEU A C 1
ATOM 814 O O . LEU A 1 99 ? 7.190 24.388 7.968 1.00 45.91 99 LEU A O 1
ATOM 818 N N . ASP A 1 100 ? 9.101 25.232 8.794 1.00 48.69 100 ASP A N 1
ATOM 819 C CA . ASP A 1 100 ? 8.706 26.632 8.717 1.00 48.69 100 ASP A CA 1
ATOM 820 C C . ASP A 1 100 ? 9.783 27.450 7.991 1.00 48.69 100 ASP A C 1
ATOM 822 O O . ASP A 1 100 ? 10.969 27.396 8.297 1.00 48.69 100 ASP A O 1
ATOM 826 N N . ALA A 1 101 ? 9.326 28.233 7.011 1.00 53.41 101 ALA A N 1
ATOM 827 C CA . ALA A 1 101 ? 10.079 29.232 6.249 1.00 53.41 101 ALA A CA 1
ATOM 828 C C . ALA A 1 101 ? 11.008 28.755 5.107 1.00 53.41 101 ALA A C 1
ATOM 830 O O . ALA A 1 101 ? 12.181 29.110 5.047 1.00 53.41 101 ALA A O 1
ATOM 831 N N . PHE A 1 102 ? 10.439 28.156 4.056 1.00 44.97 102 PHE A N 1
ATOM 832 C CA . PHE A 1 102 ? 10.941 28.404 2.692 1.00 44.97 102 PHE A CA 1
ATOM 833 C C . PHE A 1 102 ? 9.816 28.870 1.767 1.00 44.97 102 PHE A C 1
ATOM 835 O O . PHE A 1 102 ? 9.339 28.167 0.880 1.00 44.97 102 PHE A O 1
ATOM 842 N N . LYS A 1 103 ? 9.399 30.122 1.967 1.00 55.69 103 LYS A N 1
ATOM 843 C CA . LYS A 1 103 ? 8.765 30.911 0.910 1.00 55.69 103 LYS A CA 1
ATOM 844 C C . LYS A 1 103 ? 9.904 31.659 0.212 1.00 55.69 103 LYS A C 1
ATOM 846 O O . LYS A 1 103 ? 10.341 32.676 0.750 1.00 55.69 103 LYS A O 1
ATOM 851 N N . PRO A 1 104 ? 10.459 31.160 -0.909 1.00 52.66 104 PRO A N 1
ATOM 852 C CA . PRO A 1 104 ? 11.508 31.893 -1.601 1.00 52.66 104 PRO A CA 1
ATOM 853 C C . PRO A 1 104 ? 10.965 33.284 -1.962 1.00 52.66 104 PRO A C 1
ATOM 855 O O . PRO A 1 104 ? 9.827 33.381 -2.443 1.00 52.66 104 PRO A O 1
ATOM 858 N N . PRO A 1 105 ? 11.715 34.367 -1.695 1.00 57.00 105 PRO A N 1
ATOM 859 C CA . PRO A 1 105 ? 11.293 35.697 -2.091 1.00 57.00 105 PRO A CA 1
ATOM 860 C C . PRO A 1 105 ? 11.078 35.694 -3.605 1.00 57.00 105 PRO A C 1
ATOM 862 O O . PRO A 1 105 ? 11.966 35.322 -4.374 1.00 57.00 105 PRO A O 1
ATOM 865 N N . LEU A 1 106 ? 9.866 36.061 -4.027 1.00 57.28 106 LEU A N 1
ATOM 866 C CA . LEU A 1 106 ? 9.574 36.303 -5.434 1.00 57.28 106 LEU A CA 1
ATOM 867 C C . LEU A 1 106 ? 10.583 37.349 -5.926 1.00 57.28 106 LEU A C 1
ATOM 869 O O . LEU A 1 106 ? 10.636 38.427 -5.330 1.00 57.28 106 LEU A O 1
ATOM 873 N N . PRO A 1 107 ? 11.384 37.058 -6.966 1.00 56.97 107 PRO A N 1
ATOM 874 C CA . PRO A 1 107 ? 12.340 38.025 -7.470 1.00 56.97 107 PRO A CA 1
ATOM 875 C C . PRO A 1 107 ? 11.570 39.261 -7.931 1.00 56.97 107 PRO A C 1
ATOM 877 O O . PRO A 1 107 ? 10.683 39.184 -8.791 1.00 56.97 107 PRO A O 1
ATOM 880 N N . GLU A 1 108 ? 11.886 40.399 -7.316 1.00 64.81 108 GLU A N 1
ATOM 881 C CA . GLU A 1 108 ? 11.417 41.694 -7.778 1.00 64.81 108 GLU A CA 1
ATOM 882 C C . GLU A 1 108 ? 11.771 41.836 -9.259 1.00 64.81 108 GLU A C 1
ATOM 884 O O . GLU A 1 108 ? 12.849 41.449 -9.713 1.00 64.81 108 GLU A O 1
ATOM 889 N N . LYS A 1 109 ? 10.815 42.342 -10.040 1.00 58.09 109 LYS A N 1
ATOM 890 C CA . LYS A 1 109 ? 10.967 42.545 -11.480 1.00 58.09 109 LYS A CA 1
ATOM 891 C C . LYS A 1 109 ? 12.044 43.600 -11.730 1.00 58.09 109 LYS A C 1
ATOM 893 O O . LYS A 1 109 ? 11.736 44.782 -11.885 1.00 58.09 109 LYS A O 1
ATOM 898 N N . GLU A 1 110 ? 13.298 43.173 -11.804 1.00 59.47 110 GLU A N 1
ATOM 899 C CA . GLU A 1 110 ? 14.388 44.012 -12.276 1.00 59.47 110 GLU A CA 1
ATOM 900 C C . GLU A 1 110 ? 14.097 44.440 -13.718 1.00 59.47 110 GLU A C 1
ATOM 902 O O . GLU A 1 110 ? 13.805 43.636 -14.612 1.00 59.47 110 GLU A O 1
ATOM 907 N N . LYS A 1 111 ? 14.130 45.756 -13.940 1.00 66.75 111 LYS A N 1
ATOM 908 C CA . LYS A 1 111 ? 13.990 46.366 -15.261 1.00 66.75 111 LYS A CA 1
ATOM 909 C C . LYS A 1 111 ? 15.062 45.774 -16.173 1.00 66.75 111 LYS A C 1
ATOM 911 O O . LYS A 1 111 ? 16.250 45.963 -15.932 1.00 66.75 111 LYS A O 1
ATOM 916 N N . LYS A 1 112 ? 14.628 45.080 -17.232 1.00 55.59 112 LYS A N 1
ATOM 917 C CA . LYS A 1 112 ? 15.483 44.533 -18.294 1.00 55.59 112 LYS A CA 1
ATOM 918 C C . LYS A 1 112 ? 16.426 45.615 -18.831 1.00 55.59 112 LYS A C 1
ATOM 920 O O . LYS A 1 112 ? 16.043 46.412 -19.684 1.00 55.59 112 LYS A O 1
ATOM 925 N N . VAL A 1 113 ? 17.670 45.604 -18.364 1.00 69.19 113 VAL A N 1
ATOM 926 C CA . VAL A 1 113 ? 18.792 46.213 -19.079 1.00 69.19 113 VAL A CA 1
ATOM 927 C C . VAL A 1 113 ? 19.053 45.339 -20.315 1.00 69.19 113 VAL A C 1
ATOM 929 O O . VAL A 1 113 ? 19.044 44.110 -20.185 1.00 69.19 113 VAL A O 1
ATOM 932 N N . PRO A 1 114 ? 19.261 45.909 -21.517 1.00 65.06 114 PRO A N 1
ATOM 933 C CA . PRO A 1 114 ? 19.582 45.141 -22.716 1.00 65.06 114 PRO A CA 1
ATOM 934 C C . PRO A 1 114 ? 20.896 44.384 -22.503 1.00 65.06 114 PRO A C 1
ATOM 936 O O . PRO A 1 114 ? 21.988 44.948 -22.585 1.00 65.06 114 PRO A O 1
ATOM 939 N N . ARG A 1 115 ? 20.792 43.095 -22.174 1.00 56.91 115 ARG A N 1
ATOM 940 C CA . ARG A 1 115 ? 21.941 42.212 -21.990 1.00 56.91 115 ARG A CA 1
ATOM 941 C C . ARG A 1 115 ? 22.583 42.016 -23.361 1.00 56.91 115 ARG A C 1
ATOM 943 O O . ARG A 1 115 ? 21.984 41.406 -24.244 1.00 56.91 115 ARG A O 1
ATOM 950 N N . ARG A 1 116 ? 23.780 42.578 -23.549 1.00 63.53 116 ARG A N 1
ATOM 951 C CA . ARG A 1 116 ? 24.618 42.295 -24.719 1.00 63.53 116 ARG A CA 1
ATOM 952 C C . ARG A 1 116 ? 24.825 40.785 -24.789 1.00 63.53 116 ARG A C 1
ATOM 954 O O . ARG A 1 116 ? 25.229 40.173 -23.803 1.00 63.53 116 ARG A O 1
ATOM 961 N N . VAL A 1 117 ? 24.498 40.212 -25.942 1.00 64.50 117 VAL A N 1
ATOM 962 C CA . VAL A 1 117 ? 24.729 38.804 -26.259 1.00 64.50 117 VAL A CA 1
ATOM 963 C C . VAL A 1 117 ? 26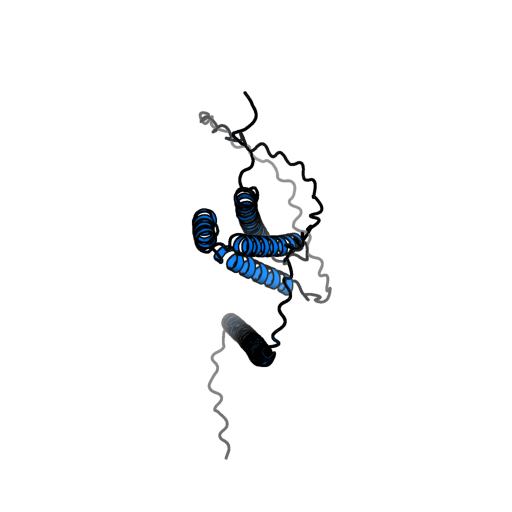.240 38.561 -26.149 1.00 64.50 117 VAL A C 1
ATOM 965 O O . VAL A 1 117 ? 26.991 39.243 -26.849 1.00 64.50 117 VAL A O 1
ATOM 968 N N . PRO A 1 118 ? 26.721 37.672 -25.262 1.00 60.88 118 PRO A N 1
ATOM 969 C CA . PRO A 1 118 ? 28.114 37.265 -25.280 1.00 60.88 118 PRO A CA 1
ATOM 970 C C . PRO A 1 118 ? 28.341 36.446 -26.550 1.00 60.88 118 PRO A C 1
ATOM 972 O O . PRO A 1 118 ? 27.862 35.321 -26.683 1.00 60.88 118 PRO A O 1
ATOM 975 N N . THR A 1 119 ? 29.028 37.046 -27.514 1.00 60.69 119 THR A N 1
ATOM 976 C CA . THR A 1 119 ? 29.535 36.349 -28.690 1.00 60.69 119 THR A CA 1
ATOM 977 C C . THR A 1 119 ? 30.635 35.383 -28.245 1.00 60.69 119 THR A C 1
ATOM 979 O O . THR A 1 119 ? 31.575 35.784 -27.564 1.00 60.69 119 THR A O 1
ATOM 982 N N . SER A 1 120 ? 30.477 34.117 -28.632 1.00 55.88 120 SER A N 1
ATOM 983 C CA . SER A 1 120 ? 31.450 33.020 -28.552 1.00 55.88 120 SER A CA 1
ATOM 984 C C . SER A 1 120 ? 32.052 32.722 -27.171 1.00 55.88 120 SER A C 1
ATOM 986 O O . SER A 1 120 ? 33.236 32.946 -26.922 1.00 55.88 120 SER A O 1
ATOM 988 N N . THR A 1 121 ? 31.280 32.062 -26.308 1.00 54.91 121 THR A N 1
ATOM 989 C CA . THR A 1 121 ? 31.887 31.010 -25.484 1.00 54.91 121 THR A CA 1
ATOM 990 C C . THR A 1 121 ? 32.145 29.840 -26.425 1.00 54.91 121 THR A C 1
ATOM 992 O O . THR A 1 121 ? 31.205 29.157 -26.832 1.00 54.91 121 THR A O 1
ATOM 995 N N . SER A 1 122 ? 33.397 29.662 -26.853 1.00 61.62 122 SER A N 1
ATOM 996 C CA . SER A 1 122 ? 33.804 28.431 -27.523 1.00 61.62 122 SER A CA 1
ATOM 997 C C . SER A 1 122 ? 33.616 27.305 -26.514 1.00 61.62 122 SER A C 1
ATOM 999 O O . SER A 1 122 ? 34.417 27.150 -25.591 1.00 61.62 122 SER A O 1
ATOM 1001 N N . PHE A 1 123 ? 32.522 26.557 -26.645 1.00 58.28 123 PHE A N 1
ATOM 1002 C CA . PHE A 1 123 ? 32.471 25.217 -26.087 1.00 58.28 123 PHE A CA 1
ATOM 1003 C C . PHE A 1 123 ? 33.689 24.505 -26.664 1.00 58.28 123 PHE A C 1
ATOM 1005 O O . PHE A 1 123 ? 33.834 24.444 -27.886 1.00 58.28 123 PHE A O 1
ATOM 1012 N N . GLY A 1 124 ? 34.616 24.120 -25.783 1.00 56.12 124 GLY A N 1
ATOM 1013 C CA . GLY A 1 124 ? 35.800 23.367 -26.166 1.00 56.12 124 GLY A CA 1
ATOM 1014 C C . GLY A 1 124 ? 35.395 22.223 -27.083 1.00 56.12 124 GLY A C 1
ATOM 1015 O O . GLY A 1 124 ? 34.282 21.707 -26.958 1.00 56.12 124 GLY A O 1
ATOM 1016 N N . GLU A 1 125 ? 36.282 21.926 -28.031 1.00 60.09 125 GLU A N 1
ATOM 1017 C CA . GLU A 1 125 ? 36.170 20.859 -29.018 1.00 60.09 125 GLU A CA 1
ATOM 1018 C C . GLU A 1 125 ? 35.361 19.701 -28.436 1.00 60.09 125 GLU A C 1
ATOM 1020 O O . GLU A 1 125 ? 35.784 19.047 -27.482 1.00 60.09 125 GLU A O 1
ATOM 1025 N N . PHE A 1 126 ? 34.126 19.564 -28.924 1.00 59.69 126 PHE A N 1
ATOM 1026 C CA . PHE A 1 126 ? 33.228 18.493 -28.534 1.00 59.69 126 PHE A CA 1
ATOM 1027 C C . PHE A 1 126 ? 33.895 17.221 -29.038 1.00 59.69 126 PHE A C 1
ATOM 1029 O O . PHE A 1 126 ? 33.716 16.843 -30.194 1.00 59.69 126 PHE A O 1
ATOM 1036 N N . ILE A 1 127 ? 34.748 16.633 -28.195 1.00 60.34 127 ILE A N 1
ATOM 1037 C CA . ILE A 1 127 ? 35.262 15.286 -28.378 1.00 60.34 127 ILE A CA 1
ATOM 1038 C C . ILE A 1 127 ? 33.994 14.461 -28.488 1.00 60.34 127 ILE A C 1
ATOM 1040 O O . ILE A 1 127 ? 33.233 14.346 -27.523 1.00 60.34 127 ILE A O 1
ATOM 1044 N N . GLY A 1 128 ? 33.697 14.046 -29.720 1.00 63.31 128 GLY A N 1
ATOM 1045 C CA . GLY A 1 128 ? 32.497 13.295 -30.025 1.00 63.31 128 GLY A CA 1
ATOM 1046 C C . GLY A 1 128 ? 32.391 12.115 -29.063 1.00 63.31 128 GLY A C 1
ATOM 1047 O O . GLY A 1 128 ? 33.425 11.651 -28.569 1.00 63.31 128 GLY A O 1
ATOM 1048 N N . PRO A 1 129 ? 31.164 11.652 -28.766 1.00 65.12 129 PRO A N 1
ATOM 1049 C CA . PRO A 1 129 ? 30.958 10.474 -27.938 1.00 65.12 129 PRO A CA 1
ATOM 1050 C C . PRO A 1 129 ? 31.949 9.398 -28.392 1.00 65.12 129 PRO A C 1
ATOM 1052 O O . PRO A 1 129 ? 31.998 9.159 -29.603 1.00 65.12 129 PRO A O 1
ATOM 1055 N N . PRO A 1 130 ? 32.784 8.848 -27.487 1.00 69.56 130 PRO A N 1
ATOM 1056 C CA . PRO A 1 130 ? 33.779 7.854 -27.857 1.00 69.56 130 PRO A CA 1
ATOM 1057 C C . PRO A 1 130 ? 33.095 6.796 -28.713 1.00 69.56 130 PRO A C 1
ATOM 1059 O O . PRO A 1 130 ? 32.022 6.301 -28.355 1.00 69.56 130 PRO A O 1
ATOM 1062 N N . GLU A 1 131 ? 33.667 6.570 -29.894 1.00 62.78 131 GLU A N 1
ATOM 1063 C CA . GLU A 1 131 ? 33.160 5.614 -30.865 1.00 62.78 131 GLU A CA 1
ATOM 1064 C C . GLU A 1 131 ? 33.004 4.279 -30.129 1.00 62.78 131 GLU A C 1
ATOM 1066 O O . GLU A 1 131 ? 33.972 3.834 -29.508 1.00 62.78 131 GLU A O 1
ATOM 1071 N N . PRO A 1 132 ? 31.787 3.707 -30.065 1.00 61.75 132 PRO A N 1
ATOM 1072 C CA . PRO A 1 132 ? 31.553 2.514 -29.274 1.00 61.75 132 PRO A CA 1
ATOM 1073 C C . PRO A 1 132 ? 32.418 1.404 -29.859 1.00 61.75 132 PRO A C 1
ATOM 1075 O O . PRO A 1 132 ? 32.152 0.922 -30.962 1.00 61.75 132 PRO A O 1
ATOM 1078 N N . GLU A 1 133 ? 33.478 1.038 -29.137 1.00 69.38 133 GLU A N 1
ATOM 1079 C CA . GLU A 1 133 ? 34.235 -0.167 -29.428 1.00 69.38 133 GLU A CA 1
ATOM 1080 C C . GLU A 1 133 ? 33.223 -1.312 -29.441 1.00 69.38 133 GLU A C 1
ATOM 1082 O O . GLU A 1 133 ? 32.419 -1.454 -28.516 1.00 69.38 133 GLU A O 1
ATOM 1087 N N . ALA A 1 134 ? 33.186 -2.043 -30.555 1.00 55.16 134 ALA A N 1
ATOM 1088 C CA . ALA A 1 134 ? 32.326 -3.197 -30.738 1.00 55.16 134 ALA A CA 1
ATOM 1089 C C . ALA A 1 134 ? 32.787 -4.291 -29.772 1.00 55.16 134 ALA A C 1
ATOM 1091 O O . ALA A 1 134 ? 33.579 -5.162 -30.123 1.00 55.16 134 ALA A O 1
ATOM 1092 N N . ASP A 1 135 ? 32.346 -4.183 -28.525 1.00 56.06 135 ASP A N 1
ATOM 1093 C CA . ASP A 1 135 ? 32.474 -5.237 -27.545 1.00 56.06 135 ASP A CA 1
ATOM 1094 C C . ASP A 1 135 ? 31.398 -6.269 -27.893 1.00 56.06 135 ASP A C 1
ATOM 1096 O O . ASP A 1 135 ? 30.212 -6.095 -27.608 1.00 56.06 135 ASP A O 1
ATOM 1100 N N . ASP A 1 136 ? 31.818 -7.319 -28.601 1.00 56.31 136 ASP A N 1
ATOM 1101 C CA . ASP A 1 136 ? 31.040 -8.524 -28.912 1.00 56.31 136 ASP A CA 1
ATOM 1102 C C . ASP A 1 136 ? 30.788 -9.361 -27.630 1.00 56.31 136 ASP A C 1
ATOM 1104 O O . ASP A 1 136 ? 30.853 -10.594 -27.636 1.00 56.31 136 ASP A O 1
ATOM 1108 N N . THR A 1 137 ? 30.518 -8.708 -26.494 1.00 58.84 137 THR A N 1
ATOM 1109 C CA . THR A 1 137 ? 30.151 -9.344 -25.228 1.00 58.84 137 THR A CA 1
ATOM 1110 C C . THR A 1 137 ? 28.684 -9.762 -25.268 1.00 58.84 137 THR A C 1
ATOM 1112 O O . THR A 1 137 ? 27.765 -9.066 -24.846 1.00 58.84 137 THR A O 1
ATOM 1115 N N . ASP A 1 138 ? 28.513 -10.948 -25.844 1.00 51.53 138 ASP A N 1
ATOM 1116 C CA . ASP A 1 138 ? 27.445 -11.935 -25.683 1.00 51.53 138 ASP A CA 1
ATOM 1117 C C . ASP A 1 138 ? 26.470 -11.675 -24.504 1.00 51.53 138 ASP A C 1
ATOM 1119 O O . ASP A 1 138 ? 26.667 -12.101 -23.368 1.00 51.53 138 ASP A O 1
ATOM 1123 N N . ASP A 1 139 ? 25.421 -10.907 -24.803 1.00 53.47 139 ASP A N 1
ATOM 1124 C CA . ASP A 1 139 ? 24.001 -11.130 -24.487 1.00 53.47 139 ASP A CA 1
ATOM 1125 C C . ASP A 1 139 ? 23.629 -11.782 -23.133 1.00 53.47 139 ASP A C 1
ATOM 1127 O O . ASP A 1 139 ? 22.743 -12.635 -23.051 1.00 53.47 139 ASP A O 1
ATOM 1131 N N . THR A 1 140 ? 24.184 -11.307 -22.013 1.00 55.38 140 THR A N 1
ATOM 1132 C CA . THR A 1 140 ? 23.553 -11.498 -20.691 1.00 55.38 140 THR A CA 1
ATOM 1133 C C . THR A 1 140 ? 22.449 -10.463 -20.449 1.00 55.38 140 THR A C 1
ATOM 1135 O O . THR A 1 140 ? 22.373 -9.849 -19.387 1.00 55.38 140 THR A O 1
ATOM 1138 N N . ASN A 1 141 ? 21.551 -10.273 -21.422 1.00 55.16 141 ASN A N 1
ATOM 1139 C CA . ASN A 1 141 ? 20.304 -9.501 -21.301 1.00 55.16 141 ASN A CA 1
ATOM 1140 C C . ASN A 1 141 ? 19.243 -10.264 -20.479 1.00 55.16 141 ASN A C 1
ATOM 1142 O O . ASN A 1 141 ? 18.049 -10.305 -20.789 1.00 55.16 141 ASN A O 1
ATOM 1146 N N . VAL A 1 142 ? 19.704 -10.950 -19.440 1.00 55.09 142 VAL A N 1
ATOM 1147 C CA . VAL A 1 142 ? 18.887 -11.741 -18.541 1.00 55.09 142 VAL A CA 1
ATOM 1148 C C . VAL A 1 142 ? 18.727 -10.898 -17.284 1.00 55.09 142 VAL A C 1
ATOM 1150 O O . VAL A 1 142 ? 19.646 -10.792 -16.482 1.00 55.09 142 VAL A O 1
ATOM 1153 N N . ASP A 1 143 ? 17.546 -10.281 -17.173 1.00 61.66 143 ASP A N 1
ATOM 1154 C CA . ASP A 1 143 ? 16.793 -10.032 -15.926 1.00 61.66 143 ASP A CA 1
ATOM 1155 C C . ASP A 1 143 ? 16.383 -8.581 -15.579 1.00 61.66 143 ASP A C 1
ATOM 1157 O O . ASP A 1 143 ? 15.578 -8.374 -14.673 1.00 61.66 143 ASP A O 1
ATOM 1161 N N . THR A 1 144 ? 16.739 -7.555 -16.366 1.00 62.84 144 THR A N 1
ATOM 1162 C CA . THR A 1 144 ? 16.223 -6.178 -16.117 1.00 62.84 144 THR A CA 1
ATOM 1163 C C . THR A 1 144 ? 14.709 -6.030 -16.320 1.00 62.84 144 THR A C 1
ATOM 1165 O O . THR A 1 144 ? 14.084 -5.122 -15.767 1.00 62.84 144 THR A O 1
ATOM 1168 N N . THR A 1 145 ? 14.076 -6.935 -17.076 1.00 66.25 145 THR A N 1
ATOM 1169 C CA . THR A 1 145 ? 12.607 -6.957 -17.220 1.00 66.25 145 THR A CA 1
ATOM 1170 C C . THR A 1 145 ? 11.915 -7.349 -15.909 1.00 66.25 145 THR A C 1
ATOM 1172 O O . THR A 1 145 ? 10.834 -6.833 -15.625 1.00 66.25 145 THR A O 1
ATOM 1175 N N . ALA A 1 146 ? 12.538 -8.195 -15.081 1.00 78.56 146 ALA A N 1
ATOM 1176 C CA . ALA A 1 146 ? 11.933 -8.670 -13.840 1.00 78.56 146 ALA A CA 1
ATOM 1177 C C . ALA A 1 146 ? 11.785 -7.555 -12.794 1.00 78.56 146 ALA A C 1
ATOM 1179 O O . ALA A 1 146 ? 10.763 -7.489 -12.114 1.00 78.56 146 ALA A O 1
ATOM 1180 N N . HIS A 1 147 ? 12.739 -6.625 -12.700 1.00 77.00 147 HIS A N 1
ATOM 1181 C CA . HIS A 1 147 ? 12.666 -5.525 -11.729 1.00 77.00 147 HIS A CA 1
ATOM 1182 C C . HIS A 1 147 ? 11.560 -4.517 -12.030 1.00 77.00 147 HIS A C 1
ATOM 1184 O O . HIS A 1 147 ? 10.865 -4.071 -11.117 1.00 77.00 147 HIS A O 1
ATOM 1190 N N . TYR A 1 148 ? 11.339 -4.197 -13.306 1.00 83.81 148 TYR A N 1
ATOM 1191 C CA . TYR A 1 148 ? 10.218 -3.337 -13.676 1.00 83.81 148 TYR A CA 1
ATOM 1192 C C . TYR A 1 148 ? 8.872 -4.004 -13.367 1.00 83.81 148 TYR A C 1
ATOM 1194 O O . TYR A 1 148 ? 7.946 -3.337 -12.910 1.00 83.81 148 TYR A O 1
ATOM 1202 N N . ASP A 1 149 ? 8.763 -5.319 -13.568 1.00 85.88 149 ASP A N 1
ATOM 1203 C CA . ASP A 1 149 ? 7.559 -6.070 -13.212 1.00 85.88 149 ASP A CA 1
ATOM 1204 C C . ASP A 1 149 ? 7.328 -6.073 -11.686 1.00 85.88 149 ASP A C 1
ATOM 1206 O O . ASP A 1 149 ? 6.204 -5.811 -11.254 1.00 85.88 149 ASP A O 1
ATOM 1210 N N . ILE A 1 150 ? 8.379 -6.255 -10.873 1.00 87.56 150 ILE A N 1
ATOM 1211 C CA . ILE A 1 150 ? 8.316 -6.137 -9.400 1.00 87.56 150 ILE A CA 1
ATOM 1212 C C . ILE A 1 150 ? 7.833 -4.742 -8.983 1.00 87.56 150 ILE A C 1
ATOM 1214 O O . ILE A 1 150 ? 6.929 -4.621 -8.156 1.00 87.56 150 ILE A O 1
ATOM 1218 N N . PHE A 1 151 ? 8.367 -3.682 -9.596 1.00 90.00 151 PHE A N 1
ATOM 1219 C CA . PHE A 1 151 ? 7.920 -2.310 -9.342 1.00 90.00 151 PHE A CA 1
ATOM 1220 C C . PHE A 1 151 ? 6.420 -2.129 -9.626 1.00 90.00 151 PHE A C 1
ATOM 1222 O O . PHE A 1 151 ? 5.694 -1.507 -8.846 1.00 90.00 151 PHE A O 1
ATOM 1229 N N . GLN A 1 152 ? 5.918 -2.700 -10.728 1.00 89.75 152 GLN A N 1
ATOM 1230 C CA . GLN A 1 152 ? 4.486 -2.653 -11.038 1.00 89.75 152 GLN A CA 1
ATOM 1231 C C . GLN A 1 152 ? 3.640 -3.429 -10.024 1.00 89.75 152 GLN A C 1
ATOM 1233 O O . GLN A 1 152 ? 2.516 -3.012 -9.741 1.00 89.75 152 GLN A O 1
ATOM 1238 N N . GLU A 1 153 ? 4.145 -4.537 -9.481 1.00 92.44 153 GLU A N 1
ATOM 1239 C CA . GLU A 1 153 ? 3.467 -5.276 -8.411 1.00 92.44 153 GLU A CA 1
ATOM 1240 C C . GLU A 1 153 ? 3.382 -4.437 -7.130 1.00 92.44 153 GLU A C 1
ATOM 1242 O O . GLU A 1 153 ? 2.277 -4.231 -6.627 1.00 92.44 153 GLU A O 1
ATOM 1247 N N . ILE A 1 154 ? 4.488 -3.829 -6.687 1.00 94.44 154 ILE A N 1
ATOM 1248 C CA . ILE A 1 154 ? 4.504 -2.941 -5.511 1.00 94.44 154 ILE A CA 1
ATOM 1249 C C . ILE A 1 154 ? 3.542 -1.765 -5.703 1.00 94.44 154 ILE A C 1
ATOM 1251 O O . ILE A 1 154 ? 2.769 -1.423 -4.809 1.00 94.44 154 ILE A O 1
ATOM 1255 N N . ARG A 1 155 ? 3.508 -1.169 -6.900 1.00 95.31 155 ARG A N 1
ATOM 1256 C CA . ARG A 1 155 ? 2.546 -0.110 -7.225 1.00 95.31 155 ARG A CA 1
ATOM 1257 C C . ARG A 1 155 ? 1.097 -0.578 -7.068 1.00 95.31 155 ARG A C 1
ATOM 1259 O O . ARG A 1 155 ? 0.249 0.195 -6.615 1.00 95.31 155 ARG A O 1
ATOM 1266 N N . VAL A 1 156 ? 0.777 -1.805 -7.477 1.00 95.94 156 VAL A N 1
ATOM 1267 C CA . VAL A 1 156 ? -0.563 -2.378 -7.282 1.00 95.94 156 VAL A CA 1
ATOM 1268 C C . VAL A 1 156 ? -0.853 -2.562 -5.794 1.00 95.94 156 VAL A C 1
ATOM 1270 O O . VAL A 1 156 ? -1.952 -2.210 -5.364 1.00 95.94 156 VAL A O 1
ATOM 1273 N N . ASP A 1 157 ? 0.121 -3.025 -5.016 1.00 96.81 157 ASP A N 1
ATOM 1274 C CA . ASP A 1 157 ? -0.023 -3.234 -3.575 1.00 96.81 157 ASP A CA 1
ATOM 1275 C C . ASP A 1 157 ? -0.252 -1.913 -2.823 1.00 96.81 157 ASP A C 1
ATOM 1277 O O . ASP A 1 157 ? -1.196 -1.821 -2.040 1.00 96.81 157 ASP A O 1
ATOM 1281 N N . VAL A 1 158 ? 0.489 -0.842 -3.142 1.00 97.50 158 VAL A N 1
ATOM 1282 C CA . VAL A 1 158 ? 0.254 0.510 -2.588 1.00 97.50 158 VAL A CA 1
ATOM 1283 C C . VAL A 1 158 ? -1.160 1.007 -2.911 1.00 97.50 158 VAL A C 1
ATOM 1285 O O . VAL A 1 158 ? -1.863 1.557 -2.058 1.00 97.50 158 VAL A O 1
ATOM 1288 N N . ASN A 1 159 ? -1.614 0.805 -4.152 1.00 96.62 159 ASN A N 1
ATOM 1289 C CA . ASN A 1 159 ? -2.963 1.195 -4.566 1.00 96.62 159 ASN A CA 1
ATOM 1290 C C . ASN A 1 159 ? -4.051 0.382 -3.855 1.00 96.62 159 ASN A C 1
ATOM 1292 O O . ASN A 1 159 ? -5.130 0.907 -3.589 1.00 96.62 159 ASN A O 1
ATOM 1296 N N . LEU A 1 160 ? -3.805 -0.897 -3.576 1.00 97.00 160 LEU A N 1
ATOM 1297 C CA . LEU A 1 160 ? -4.749 -1.736 -2.848 1.00 97.00 160 LEU A CA 1
ATOM 1298 C C . LEU A 1 160 ? -4.809 -1.334 -1.373 1.00 97.00 160 LEU A C 1
ATOM 1300 O O . LEU A 1 160 ? -5.901 -1.143 -0.842 1.00 97.00 160 LEU A O 1
ATOM 1304 N N . TRP A 1 161 ? -3.645 -1.147 -0.755 1.00 98.06 161 TRP A N 1
ATOM 1305 C CA . TRP A 1 161 ? -3.496 -0.724 0.633 1.00 98.06 161 TRP A CA 1
ATOM 1306 C C . TRP A 1 161 ? -4.183 0.625 0.883 1.00 98.06 161 TRP A C 1
ATOM 1308 O O . TRP A 1 161 ? -5.090 0.723 1.705 1.00 98.06 161 TRP A O 1
ATOM 1318 N N . SER A 1 162 ? -3.885 1.642 0.069 1.00 97.31 162 SER A N 1
ATOM 1319 C CA . SER A 1 162 ? -4.486 2.981 0.197 1.00 97.31 162 SER A CA 1
ATOM 1320 C C . SER A 1 162 ? -6.017 3.010 0.046 1.00 97.31 162 SER A C 1
ATOM 1322 O O . SER A 1 162 ? -6.683 3.907 0.574 1.00 97.31 162 SER A O 1
ATOM 1324 N N . ARG A 1 163 ? -6.611 2.025 -0.641 1.00 96.56 163 ARG A N 1
ATOM 1325 C CA . ARG A 1 163 ? -8.063 1.925 -0.863 1.00 96.56 163 ARG A CA 1
ATOM 1326 C C . ARG A 1 163 ? -8.850 1.375 0.320 1.00 96.56 163 ARG A C 1
ATOM 1328 O O . ARG A 1 163 ? -10.071 1.526 0.295 1.00 96.56 163 ARG A O 1
ATOM 1335 N N . ALA A 1 164 ? -8.206 0.784 1.328 1.00 93.44 164 ALA A N 1
ATOM 1336 C CA . ALA A 1 164 ? -8.890 0.159 2.465 1.00 93.44 164 ALA A CA 1
ATOM 1337 C C . ALA A 1 164 ? -9.923 1.091 3.130 1.00 93.44 164 ALA A C 1
ATOM 1339 O O . ALA A 1 164 ? -11.013 0.653 3.489 1.00 93.44 164 ALA A O 1
ATOM 1340 N N . PHE A 1 165 ? -9.627 2.394 3.178 1.00 91.75 165 PHE A N 1
ATOM 1341 C CA . PHE A 1 165 ? -10.512 3.422 3.733 1.00 91.75 165 PHE A CA 1
ATOM 1342 C C . PHE A 1 165 ? -10.969 4.463 2.695 1.00 91.75 165 PHE A C 1
ATOM 1344 O O . PHE A 1 165 ? -11.118 5.638 3.014 1.00 91.75 165 PHE A O 1
ATOM 1351 N N . GLY A 1 166 ? -11.169 4.050 1.438 1.00 91.56 166 GLY A N 1
ATOM 1352 C CA . GLY A 1 166 ? -11.688 4.932 0.378 1.00 91.56 166 GLY A CA 1
ATOM 1353 C C . GLY A 1 166 ? -10.639 5.815 -0.311 1.00 91.56 166 GLY A C 1
ATOM 1354 O O . GLY A 1 166 ? -10.993 6.689 -1.100 1.00 91.56 166 GLY A O 1
ATOM 1355 N N . GLY A 1 167 ? -9.349 5.564 -0.067 1.00 94.81 167 GLY A N 1
ATOM 1356 C CA . GLY A 1 167 ? -8.240 6.386 -0.560 1.00 94.81 167 GLY A CA 1
ATOM 1357 C C . GLY A 1 167 ? -7.714 7.338 0.512 1.00 94.81 167 GLY A C 1
ATOM 1358 O O . GLY A 1 167 ? -8.472 7.790 1.364 1.00 94.81 167 GLY A O 1
ATOM 1359 N N . LEU A 1 168 ? -6.418 7.655 0.457 1.00 96.06 168 LEU A N 1
ATOM 1360 C CA . LEU A 1 168 ? -5.691 8.335 1.537 1.00 96.06 168 LEU A CA 1
ATOM 1361 C C . LEU A 1 168 ? -6.332 9.656 2.004 1.00 96.06 168 LEU A C 1
ATOM 1363 O O . LEU A 1 168 ? -6.374 9.938 3.197 1.00 96.06 168 LEU A O 1
ATOM 1367 N N . GLU A 1 169 ? -6.902 10.435 1.086 1.00 95.94 169 GLU A N 1
ATOM 1368 C CA . GLU A 1 169 ? -7.567 11.706 1.418 1.00 95.94 169 GLU A CA 1
ATOM 1369 C C . GLU A 1 169 ? -8.843 11.528 2.263 1.00 95.94 169 GLU A C 1
ATOM 1371 O O . GLU A 1 169 ? -9.261 12.444 2.966 1.00 95.94 169 GLU A O 1
ATOM 1376 N N . GLN A 1 170 ? -9.466 10.347 2.224 1.00 96.81 170 GLN A N 1
ATOM 1377 C CA . GLN A 1 170 ? -10.673 10.033 2.995 1.00 96.81 170 GLN A CA 1
ATOM 1378 C C . GLN A 1 170 ? -10.358 9.401 4.353 1.00 96.81 170 GLN A C 1
ATOM 1380 O O . GLN A 1 170 ? -11.240 9.350 5.216 1.00 96.81 170 GLN A O 1
ATOM 1385 N N . TRP A 1 171 ? -9.111 8.962 4.570 1.00 96.25 171 TRP A N 1
ATOM 1386 C CA . TRP A 1 171 ? -8.706 8.232 5.772 1.00 96.25 171 TRP A CA 1
ATOM 1387 C C . TRP A 1 171 ? -9.064 8.956 7.070 1.00 96.25 171 TRP A C 1
ATOM 1389 O O . TRP A 1 171 ? -9.669 8.305 7.917 1.00 96.25 171 TRP A O 1
ATOM 1399 N N . PRO A 1 172 ? -8.819 10.274 7.247 1.00 95.31 172 PRO A N 1
ATOM 1400 C CA . PRO A 1 172 ? -9.161 10.944 8.500 1.00 95.31 172 PRO A CA 1
ATOM 1401 C C . PRO A 1 172 ? -10.643 10.795 8.863 1.00 95.31 172 PRO A C 1
ATOM 1403 O O . PRO A 1 172 ? -10.967 10.432 9.989 1.00 95.31 172 PRO A O 1
ATOM 1406 N N . SER A 1 173 ? -11.532 11.005 7.890 1.00 95.50 173 SER A N 1
ATOM 1407 C CA . SER A 1 173 ? -12.980 10.909 8.099 1.00 95.50 173 SER A CA 1
ATOM 1408 C C . SER A 1 173 ? -13.466 9.469 8.271 1.00 95.50 173 SER A C 1
ATOM 1410 O O . SER A 1 173 ? -14.342 9.192 9.091 1.00 95.50 173 SER A O 1
ATOM 1412 N N . GLN A 1 174 ? -12.894 8.536 7.508 1.00 96.75 174 GLN A N 1
ATOM 1413 C CA . GLN A 1 174 ? -13.322 7.146 7.521 1.00 96.75 174 GLN A CA 1
ATOM 1414 C C . GLN A 1 174 ? -12.834 6.429 8.785 1.00 96.75 174 GLN A C 1
ATOM 1416 O O . GLN A 1 174 ? -13.593 5.655 9.366 1.00 96.75 174 GLN A O 1
ATOM 1421 N N . LEU A 1 175 ? -11.617 6.727 9.252 1.00 95.81 175 LEU A N 1
ATOM 1422 C CA . LEU A 1 175 ? -11.095 6.222 10.520 1.00 95.81 175 LEU A CA 1
ATOM 1423 C C . LEU A 1 175 ? -11.955 6.705 11.688 1.00 95.81 175 LEU A C 1
ATOM 1425 O O . LEU A 1 175 ? -12.415 5.864 12.455 1.00 95.81 175 LEU A O 1
ATOM 1429 N N . ASP A 1 176 ? -12.278 8.003 11.756 1.00 95.19 176 ASP A N 1
ATOM 1430 C CA . ASP A 1 176 ? -13.167 8.558 12.791 1.00 95.19 176 ASP A CA 1
ATOM 1431 C C . ASP A 1 176 ? -14.530 7.847 12.809 1.00 95.19 176 ASP A C 1
ATOM 1433 O O . ASP A 1 176 ? -15.024 7.448 13.865 1.00 95.19 176 ASP A O 1
ATOM 1437 N N . ARG A 1 177 ? -15.119 7.615 11.629 1.00 96.50 177 ARG A N 1
ATOM 1438 C CA . ARG A 1 177 ? -16.395 6.902 11.494 1.00 96.50 177 ARG A CA 1
ATOM 1439 C C . ARG A 1 177 ? -16.310 5.447 11.959 1.00 96.50 177 ARG A C 1
ATOM 1441 O O . ARG A 1 177 ? -17.194 4.979 12.672 1.00 96.50 177 ARG A O 1
ATOM 1448 N N . THR A 1 178 ? -15.281 4.712 11.533 1.00 96.62 178 THR A N 1
ATOM 1449 C CA . THR A 1 178 ? -15.104 3.302 11.933 1.00 96.62 178 THR A CA 1
ATOM 1450 C C . THR A 1 178 ? -14.798 3.162 13.420 1.00 96.62 178 THR A C 1
ATOM 1452 O O . THR A 1 178 ? -15.288 2.228 14.048 1.00 96.62 178 THR A O 1
ATOM 1455 N N . TYR A 1 179 ? -14.072 4.121 13.994 1.00 96.06 179 TYR A N 1
ATOM 1456 C CA . TYR A 1 179 ? -13.817 4.187 15.424 1.00 96.06 179 TYR A CA 1
ATOM 1457 C C . TYR A 1 179 ? -15.108 4.405 16.219 1.00 96.06 179 TYR A C 1
ATOM 1459 O O . TYR A 1 179 ? -15.378 3.652 17.149 1.00 96.06 179 TYR A O 1
ATOM 1467 N N . GLN A 1 180 ? -15.950 5.372 15.833 1.00 96.00 180 GLN A N 1
ATOM 1468 C CA . GLN A 1 180 ? -17.248 5.587 16.491 1.00 96.00 180 GLN A CA 1
ATOM 1469 C C . GLN A 1 180 ? -18.115 4.322 16.472 1.00 96.00 180 GLN A C 1
ATOM 1471 O O . GLN A 1 180 ? -18.648 3.932 17.507 1.00 96.00 180 GLN A O 1
ATOM 1476 N N . ALA A 1 181 ? -18.178 3.622 15.337 1.00 97.25 181 ALA A N 1
ATOM 1477 C CA . ALA A 1 181 ? -18.894 2.350 15.239 1.00 97.25 181 ALA A CA 1
ATOM 1478 C C . ALA A 1 181 ? -18.307 1.261 16.163 1.00 97.25 181 ALA A C 1
ATOM 1480 O O . ALA A 1 181 ? -19.050 0.465 16.743 1.00 97.25 181 ALA A O 1
ATOM 1481 N N . ALA A 1 182 ? -16.981 1.229 16.329 1.00 96.44 182 ALA A N 1
ATOM 1482 C CA . ALA A 1 182 ? -16.313 0.324 17.260 1.00 96.44 182 ALA A CA 1
ATOM 1483 C C . ALA A 1 182 ? -16.620 0.671 18.726 1.00 96.44 182 ALA A C 1
ATOM 1485 O O . ALA A 1 182 ? -16.839 -0.240 19.521 1.00 96.44 182 ALA A O 1
ATOM 1486 N N . VAL A 1 183 ? -16.701 1.960 19.074 1.00 95.81 183 VAL A N 1
ATOM 1487 C CA . VAL A 1 183 ? -17.131 2.430 20.403 1.00 95.81 183 VAL A CA 1
ATOM 1488 C C . VAL A 1 183 ? -18.576 2.015 20.682 1.00 95.81 183 VAL A C 1
ATOM 1490 O O . VAL A 1 183 ? -18.845 1.418 21.720 1.00 95.81 183 VAL A O 1
ATOM 1493 N N . GLU A 1 184 ? -19.494 2.257 19.742 1.00 97.06 184 GLU A N 1
ATOM 1494 C CA . GLU A 1 184 ? -20.906 1.856 19.855 1.00 97.06 184 GLU A CA 1
ATOM 1495 C C . GLU A 1 184 ? -21.073 0.339 20.025 1.00 97.06 184 GLU A C 1
ATOM 1497 O O . GLU A 1 184 ? -21.969 -0.119 20.731 1.00 97.06 184 GLU A O 1
ATOM 1502 N N . SER A 1 185 ? -20.179 -0.440 19.414 1.00 97.88 185 SER A N 1
ATOM 1503 C CA . SER A 1 185 ? -20.172 -1.906 19.486 1.00 97.88 185 SER A CA 1
ATOM 1504 C C . SER A 1 185 ? -19.312 -2.467 20.628 1.00 97.88 185 SER A C 1
ATOM 1506 O O . SER A 1 185 ? -19.153 -3.683 20.714 1.00 97.88 185 SER A O 1
ATOM 1508 N N . ASN A 1 186 ? -18.723 -1.611 21.475 1.00 96.31 186 ASN A N 1
ATOM 1509 C CA . ASN A 1 186 ? -17.762 -1.975 22.524 1.00 96.31 186 ASN A CA 1
ATOM 1510 C C . ASN A 1 186 ? -16.607 -2.884 22.033 1.00 96.31 186 ASN A C 1
ATOM 1512 O O . ASN A 1 186 ? -16.185 -3.806 22.726 1.00 96.31 186 ASN A O 1
ATOM 1516 N N . ASN A 1 187 ? -16.105 -2.637 20.820 1.00 97.06 187 ASN A N 1
ATOM 1517 C CA . ASN A 1 187 ? -15.041 -3.403 20.158 1.00 97.06 187 ASN A CA 1
ATOM 1518 C C . ASN A 1 187 ? -13.853 -2.507 19.751 1.00 97.06 187 ASN A C 1
ATOM 1520 O O . ASN A 1 187 ? -13.319 -2.597 18.644 1.00 97.06 187 ASN A O 1
ATOM 1524 N N . VAL A 1 188 ? -13.458 -1.589 20.635 1.00 95.12 188 VAL A N 1
ATOM 1525 C CA . VAL A 1 188 ? -12.370 -0.633 20.365 1.00 95.12 188 VAL A CA 1
ATOM 1526 C C . VAL A 1 188 ? -11.020 -1.339 20.219 1.00 95.12 188 VAL A C 1
ATOM 1528 O O . VAL A 1 188 ? -10.247 -0.989 19.331 1.00 95.12 188 VAL A O 1
ATOM 1531 N N . GLU A 1 189 ? -10.746 -2.357 21.038 1.00 94.06 189 GLU A N 1
ATOM 1532 C CA . GLU A 1 189 ? -9.495 -3.126 20.964 1.00 94.06 189 GLU A CA 1
ATOM 1533 C C . GLU A 1 189 ? -9.351 -3.868 19.631 1.00 94.06 189 GLU A C 1
ATOM 1535 O O . GLU A 1 189 ? -8.279 -3.836 19.026 1.00 94.06 189 GLU A O 1
ATOM 1540 N N . GLY A 1 190 ? -10.436 -4.477 19.136 1.00 95.88 190 GLY A N 1
ATOM 1541 C CA . GLY A 1 190 ? -10.450 -5.133 17.829 1.00 95.88 190 GLY A CA 1
ATOM 1542 C C . GLY A 1 190 ? -10.166 -4.145 16.700 1.00 95.88 190 GLY A C 1
ATOM 1543 O O . GLY A 1 190 ? -9.282 -4.382 15.882 1.00 95.88 190 GLY A O 1
ATOM 1544 N N . TRP A 1 191 ? -10.829 -2.984 16.719 1.00 96.44 191 TRP A N 1
ATOM 1545 C CA . TRP A 1 191 ? -10.561 -1.915 15.753 1.00 96.44 191 TRP A CA 1
ATOM 1546 C C . TRP A 1 191 ? -9.107 -1.423 15.810 1.00 96.44 191 TRP A C 1
ATOM 1548 O O . TRP A 1 191 ? -8.476 -1.230 14.772 1.00 96.44 191 TRP A O 1
ATOM 1558 N N . LEU A 1 192 ? -8.547 -1.252 17.011 1.00 95.44 192 LEU A N 1
ATOM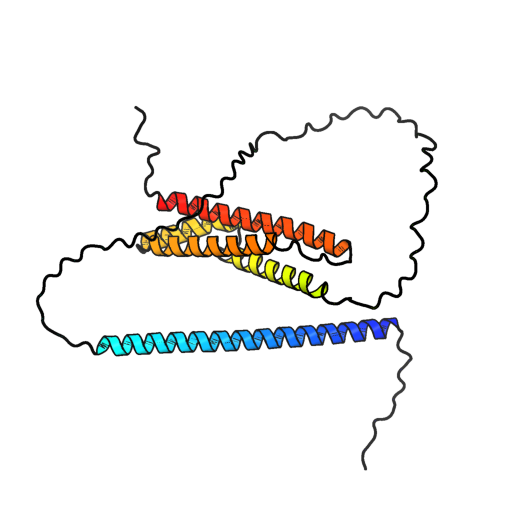 1559 C CA . LEU A 1 192 ? -7.162 -0.818 17.188 1.00 95.44 192 LEU A CA 1
ATOM 1560 C C . LEU A 1 192 ? -6.183 -1.856 16.621 1.00 95.44 192 LEU A C 1
ATOM 1562 O O . LEU A 1 192 ? -5.223 -1.489 15.943 1.00 95.44 192 LEU A O 1
ATOM 1566 N N . SER A 1 193 ? -6.446 -3.143 16.859 1.00 95.31 193 SER A N 1
ATOM 1567 C CA . SER A 1 193 ? -5.672 -4.249 16.289 1.00 95.31 193 SER A CA 1
ATOM 1568 C C . SER A 1 193 ? -5.700 -4.230 14.758 1.00 95.31 193 SER A C 1
ATOM 1570 O O . SER A 1 193 ? -4.642 -4.321 14.134 1.00 95.31 193 SER A O 1
ATOM 1572 N N . ASP A 1 194 ? -6.873 -4.012 14.156 1.00 96.19 194 ASP A N 1
ATOM 1573 C CA . ASP A 1 194 ? -7.032 -3.912 12.701 1.00 96.19 194 ASP A CA 1
ATOM 1574 C C . ASP A 1 194 ? -6.237 -2.728 12.120 1.00 96.19 194 ASP A C 1
ATOM 1576 O O . ASP A 1 194 ? -5.522 -2.877 11.124 1.00 96.19 194 ASP A O 1
ATOM 1580 N N . VAL A 1 195 ? -6.300 -1.556 12.766 1.00 96.44 195 VAL A N 1
ATOM 1581 C CA . VAL A 1 195 ? -5.550 -0.353 12.358 1.00 96.44 195 VAL A CA 1
ATOM 1582 C C . VAL A 1 195 ? -4.040 -0.591 12.425 1.00 96.44 195 VAL A C 1
ATOM 1584 O O . VAL A 1 195 ? -3.324 -0.267 11.474 1.00 96.44 195 VAL A O 1
ATOM 1587 N N . TRP A 1 19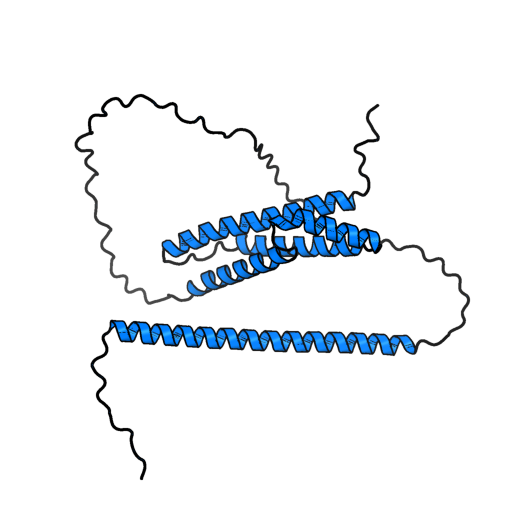6 ? -3.543 -1.192 13.510 1.00 96.31 196 TRP A N 1
ATOM 1588 C CA . TRP A 1 196 ? -2.123 -1.530 13.642 1.00 96.31 196 TRP A CA 1
ATOM 1589 C C . TRP A 1 196 ? -1.675 -2.590 12.641 1.00 96.31 196 TRP A C 1
ATOM 1591 O O . TRP A 1 196 ? -0.581 -2.476 12.081 1.00 96.31 196 TRP A O 1
ATOM 1601 N N . GLY A 1 197 ? -2.521 -3.588 12.375 1.00 96.62 197 GLY A N 1
ATOM 1602 C CA . GLY A 1 197 ? -2.290 -4.581 11.331 1.00 96.62 197 GLY A CA 1
ATOM 1603 C C . GLY A 1 197 ? -2.112 -3.920 9.967 1.00 96.62 197 GLY A C 1
ATOM 1604 O O . GLY A 1 197 ? -1.132 -4.185 9.269 1.00 96.62 197 GLY A O 1
ATOM 1605 N N . HIS A 1 198 ? -2.988 -2.975 9.627 1.00 97.88 198 HIS A N 1
ATOM 1606 C CA . HIS A 1 198 ? -2.902 -2.242 8.368 1.00 97.88 198 HIS A CA 1
ATOM 1607 C C . HIS A 1 198 ? -1.685 -1.302 8.291 1.00 97.88 198 HIS A C 1
ATOM 1609 O O . HIS A 1 198 ? -1.053 -1.182 7.237 1.00 97.88 198 HIS A O 1
ATOM 1615 N N . ALA A 1 199 ? -1.287 -0.676 9.404 1.00 97.69 199 ALA A N 1
ATOM 1616 C CA . ALA A 1 199 ? -0.048 0.101 9.474 1.00 97.69 199 ALA A CA 1
ATOM 1617 C C . ALA A 1 199 ? 1.193 -0.790 9.269 1.00 97.69 199 ALA A C 1
ATOM 1619 O O . ALA A 1 199 ? 2.122 -0.415 8.550 1.00 97.69 199 ALA A O 1
ATOM 1620 N N . ALA A 1 200 ? 1.192 -2.002 9.832 1.00 97.50 200 ALA A N 1
ATOM 1621 C CA . ALA A 1 200 ? 2.261 -2.976 9.634 1.00 97.50 200 ALA A CA 1
ATOM 1622 C C . ALA A 1 200 ? 2.364 -3.448 8.172 1.00 97.50 200 ALA A C 1
ATOM 1624 O O . ALA A 1 200 ? 3.474 -3.626 7.668 1.00 97.50 200 ALA A O 1
ATOM 1625 N N . GLU A 1 201 ? 1.241 -3.612 7.466 1.00 97.69 201 GLU A N 1
ATOM 1626 C CA . GLU A 1 201 ? 1.237 -3.838 6.012 1.00 97.69 201 GLU A CA 1
ATOM 1627 C C . GLU A 1 201 ? 1.891 -2.673 5.260 1.00 97.69 201 GLU A C 1
ATOM 1629 O O . GLU A 1 201 ? 2.763 -2.901 4.422 1.00 97.69 201 GLU A O 1
ATOM 1634 N N . GLY A 1 202 ? 1.550 -1.432 5.619 1.00 97.88 202 GLY A N 1
ATOM 1635 C CA . GLY A 1 202 ? 2.173 -0.234 5.054 1.00 97.88 202 GLY A CA 1
ATOM 1636 C C . GLY A 1 202 ? 3.691 -0.226 5.248 1.00 97.88 202 GLY A C 1
ATOM 1637 O O . GLY A 1 202 ? 4.435 0.012 4.299 1.00 97.88 202 GLY A O 1
ATOM 1638 N N . ARG A 1 203 ? 4.177 -0.568 6.450 1.00 97.94 203 ARG A N 1
ATOM 1639 C CA . ARG A 1 203 ? 5.620 -0.672 6.738 1.00 97.94 203 ARG A CA 1
ATOM 1640 C C . ARG A 1 203 ? 6.313 -1.752 5.904 1.00 97.94 203 ARG A C 1
ATOM 1642 O O . ARG A 1 203 ? 7.437 -1.537 5.455 1.00 97.94 203 ARG A O 1
ATOM 1649 N N . LYS A 1 204 ? 5.653 -2.886 5.642 1.00 96.81 204 LYS A N 1
ATOM 1650 C CA . LYS A 1 204 ? 6.180 -3.923 4.734 1.00 96.81 204 LYS A CA 1
ATOM 1651 C C . LYS A 1 204 ? 6.319 -3.397 3.307 1.00 96.81 204 LYS A C 1
ATOM 1653 O O . LYS A 1 204 ? 7.370 -3.599 2.706 1.00 96.81 204 LYS A O 1
ATOM 1658 N N . ILE A 1 205 ? 5.306 -2.694 2.799 1.00 96.62 205 ILE A N 1
ATOM 1659 C CA . ILE A 1 205 ? 5.335 -2.075 1.465 1.00 96.62 205 ILE A CA 1
ATOM 1660 C C . ILE A 1 205 ? 6.438 -1.012 1.387 1.00 96.62 205 ILE A C 1
ATOM 1662 O O . ILE A 1 205 ? 7.213 -0.992 0.435 1.00 96.62 205 ILE A O 1
ATOM 1666 N N . LEU A 1 206 ? 6.571 -0.168 2.413 1.00 96.62 206 LEU A N 1
ATOM 1667 C CA . LEU A 1 206 ? 7.641 0.828 2.493 1.00 96.62 206 LEU A CA 1
ATOM 1668 C C . LEU A 1 206 ? 9.026 0.173 2.473 1.00 96.62 206 LEU A C 1
ATOM 1670 O O . LEU A 1 206 ? 9.931 0.658 1.801 1.00 96.62 206 LEU A O 1
ATOM 1674 N N . ASN A 1 207 ? 9.191 -0.944 3.182 1.00 95.00 207 ASN A N 1
ATOM 1675 C CA . ASN A 1 207 ? 10.433 -1.705 3.153 1.00 95.00 207 ASN A CA 1
ATOM 1676 C C . ASN A 1 207 ? 10.691 -2.322 1.769 1.00 95.00 207 ASN A C 1
ATOM 1678 O O . ASN A 1 207 ? 11.827 -2.333 1.314 1.00 95.00 207 ASN A O 1
ATOM 1682 N N . GLN A 1 208 ? 9.662 -2.806 1.068 1.00 92.81 208 GLN A N 1
ATOM 1683 C CA . GLN A 1 208 ? 9.813 -3.276 -0.313 1.00 92.81 208 GLN A CA 1
ATOM 1684 C C . GLN A 1 208 ? 10.267 -2.150 -1.243 1.00 92.81 208 GLN A C 1
ATOM 1686 O O . GLN A 1 208 ? 11.200 -2.372 -2.004 1.00 92.81 208 GLN A O 1
ATOM 1691 N N . LEU A 1 209 ? 9.667 -0.956 -1.134 1.00 93.00 209 LEU A N 1
ATOM 1692 C CA . LEU A 1 209 ? 10.069 0.233 -1.896 1.00 93.00 209 LEU A CA 1
ATOM 1693 C C . LEU A 1 209 ? 11.535 0.599 -1.624 1.00 93.00 209 LEU A C 1
ATOM 1695 O O . LEU A 1 209 ? 12.306 0.732 -2.562 1.00 93.00 209 LEU A O 1
ATOM 1699 N N . ARG A 1 210 ? 11.950 0.660 -0.351 1.00 91.12 210 ARG A N 1
ATOM 1700 C CA . ARG A 1 210 ? 13.344 0.959 0.034 1.00 91.12 210 ARG A CA 1
ATOM 1701 C C . ARG A 1 210 ? 14.352 -0.063 -0.482 1.00 91.12 210 ARG A C 1
ATOM 1703 O O . ARG A 1 210 ? 15.465 0.301 -0.818 1.00 91.12 210 ARG A O 1
ATOM 1710 N N . ASN A 1 211 ? 13.972 -1.336 -0.543 1.00 88.44 211 ASN A N 1
ATOM 1711 C CA . ASN A 1 211 ? 14.850 -2.400 -1.028 1.00 88.44 211 ASN A CA 1
ATOM 1712 C C . ASN A 1 211 ? 14.836 -2.538 -2.562 1.00 88.44 211 ASN A C 1
ATOM 1714 O O . ASN A 1 211 ? 15.399 -3.498 -3.087 1.00 88.44 211 ASN A O 1
ATOM 1718 N N . MET A 1 212 ? 14.226 -1.600 -3.298 1.00 80.12 212 MET A N 1
ATOM 1719 C CA . MET A 1 212 ? 14.310 -1.555 -4.762 1.00 80.12 212 MET A CA 1
ATOM 1720 C C . MET A 1 212 ? 15.645 -1.003 -5.286 1.00 80.12 212 MET A C 1
ATOM 1722 O O . MET A 1 212 ? 15.753 -0.727 -6.479 1.00 80.12 212 MET A O 1
ATOM 1726 N N . GLU A 1 213 ? 16.684 -0.924 -4.450 1.00 63.94 213 GLU A N 1
ATOM 1727 C CA . GLU A 1 213 ? 18.067 -0.545 -4.801 1.00 63.94 213 GLU A CA 1
ATOM 1728 C C . GLU A 1 213 ? 18.777 -1.525 -5.783 1.00 63.94 213 GLU A C 1
ATOM 1730 O O . GLU A 1 213 ? 20.002 -1.599 -5.838 1.00 63.94 213 GLU A O 1
ATOM 1735 N N . GLY A 1 214 ? 18.028 -2.299 -6.576 1.00 65.62 214 GLY A N 1
ATOM 1736 C CA . GLY A 1 214 ? 18.526 -3.282 -7.542 1.00 65.62 214 GLY A CA 1
ATOM 1737 C C . GLY A 1 214 ? 18.929 -2.710 -8.908 1.00 65.62 214 GLY A C 1
ATOM 1738 O O . GLY A 1 214 ? 19.134 -1.509 -9.091 1.00 65.62 214 GLY A O 1
ATOM 1739 N N . GLN A 1 215 ? 19.054 -3.596 -9.905 1.00 66.81 215 GLN A N 1
ATOM 1740 C CA . GLN A 1 215 ? 19.447 -3.205 -11.261 1.00 66.81 215 GLN A CA 1
ATOM 1741 C C . GLN A 1 215 ? 18.352 -2.343 -11.907 1.00 66.81 215 GLN A C 1
ATOM 1743 O O . GLN A 1 215 ? 17.226 -2.785 -12.141 1.00 66.81 215 GLN A O 1
ATOM 1748 N N . LEU A 1 216 ? 18.690 -1.093 -12.215 1.00 78.19 216 LEU A N 1
ATOM 1749 C CA . LEU A 1 216 ? 17.797 -0.195 -12.937 1.00 78.19 216 LEU A CA 1
ATOM 1750 C C . LEU A 1 216 ? 17.640 -0.663 -14.397 1.00 78.19 216 LEU A C 1
ATOM 1752 O O . LEU A 1 216 ? 18.587 -1.208 -14.972 1.00 78.19 216 LEU A O 1
ATOM 1756 N N . PRO A 1 217 ? 16.474 -0.442 -15.032 1.00 82.62 217 PRO A N 1
ATOM 1757 C CA . PRO A 1 217 ? 16.333 -0.668 -16.466 1.00 82.62 217 PRO A CA 1
ATOM 1758 C C . PRO A 1 217 ? 17.389 0.128 -17.241 1.00 82.62 217 PRO A C 1
ATOM 1760 O O . PRO A 1 217 ? 17.660 1.274 -16.897 1.00 82.62 217 PRO A O 1
ATOM 1763 N N . TYR A 1 218 ? 17.940 -0.430 -18.319 1.00 85.06 218 TYR A N 1
ATOM 1764 C CA . TYR A 1 218 ? 18.947 0.272 -19.126 1.00 85.06 218 TYR A CA 1
ATOM 1765 C C . TYR A 1 218 ? 18.389 1.516 -19.828 1.00 85.06 218 TYR A C 1
ATOM 1767 O O . TYR A 1 218 ? 19.124 2.455 -20.135 1.00 85.06 218 TYR A O 1
ATOM 1775 N N . GLU A 1 219 ? 17.085 1.543 -20.114 1.00 85.50 219 GLU A N 1
ATOM 1776 C CA . GLU A 1 219 ? 16.491 2.678 -20.802 1.00 85.50 219 GLU A CA 1
ATOM 1777 C C . GLU A 1 219 ? 16.290 3.864 -19.850 1.00 85.50 219 GLU A C 1
ATOM 1779 O O . GLU A 1 219 ? 15.415 3.841 -18.986 1.00 85.50 219 GLU A O 1
ATOM 1784 N N . MET A 1 220 ? 17.039 4.947 -20.081 1.00 86.94 220 MET A N 1
ATOM 1785 C CA . MET A 1 220 ? 17.028 6.174 -19.268 1.00 86.94 220 MET A CA 1
ATOM 1786 C C . MET A 1 220 ? 15.620 6.686 -18.924 1.00 86.94 220 MET A C 1
ATOM 1788 O O . MET A 1 220 ? 15.347 7.057 -17.787 1.00 86.94 220 MET A O 1
ATOM 1792 N N . TRP A 1 221 ? 14.689 6.673 -19.884 1.00 87.50 221 TRP A N 1
ATOM 1793 C CA . TRP A 1 221 ? 13.321 7.143 -19.644 1.00 87.50 221 TRP A CA 1
ATOM 1794 C C . TRP A 1 221 ? 12.560 6.273 -18.629 1.00 87.50 221 TRP A C 1
ATOM 1796 O O . TRP A 1 221 ? 11.745 6.804 -17.878 1.00 87.50 221 TRP A O 1
ATOM 1806 N N . LYS A 1 222 ? 12.831 4.960 -18.571 1.00 86.25 222 LYS A N 1
ATOM 1807 C CA . LYS A 1 222 ? 12.247 4.068 -17.560 1.00 86.25 222 LYS A CA 1
ATOM 1808 C C . LYS A 1 222 ? 12.849 4.330 -16.193 1.00 86.25 222 LYS A C 1
ATOM 1810 O O . LYS A 1 222 ? 12.109 4.294 -15.221 1.00 86.25 222 LYS A O 1
ATOM 1815 N N . ILE A 1 223 ? 14.148 4.624 -16.120 1.00 88.75 223 ILE A N 1
ATOM 1816 C CA . ILE A 1 223 ? 14.800 5.018 -14.866 1.00 88.75 223 ILE A CA 1
ATOM 1817 C C . ILE A 1 223 ? 14.115 6.265 -14.303 1.00 88.75 223 ILE A C 1
ATOM 1819 O O . ILE A 1 223 ? 13.657 6.247 -13.165 1.00 88.75 223 ILE A O 1
ATOM 1823 N N . CYS A 1 224 ? 13.972 7.318 -15.116 1.00 90.12 224 CYS A N 1
ATOM 1824 C CA . CYS A 1 224 ? 13.304 8.549 -14.692 1.00 90.12 224 CYS A CA 1
ATOM 1825 C C . CYS A 1 224 ? 11.856 8.305 -14.238 1.00 90.12 224 CYS A C 1
ATOM 1827 O O . CYS A 1 224 ? 11.414 8.885 -13.249 1.00 90.12 224 CYS A O 1
ATOM 1829 N N . GLU A 1 225 ? 11.119 7.453 -14.955 1.00 87.50 225 GLU A N 1
ATOM 1830 C CA . GLU A 1 225 ? 9.743 7.094 -14.605 1.00 87.50 225 GLU A CA 1
ATOM 1831 C C . GLU A 1 225 ? 9.669 6.323 -13.280 1.00 87.50 225 GLU A C 1
ATOM 1833 O O . GLU A 1 225 ? 8.846 6.663 -12.434 1.00 87.50 225 GLU A O 1
ATOM 1838 N N . VAL A 1 226 ? 10.531 5.317 -13.088 1.00 90.19 226 VAL A N 1
ATOM 1839 C CA . VAL A 1 226 ? 10.606 4.527 -11.850 1.00 90.19 226 VAL A CA 1
ATOM 1840 C C . VAL A 1 226 ? 10.912 5.439 -10.672 1.00 90.19 226 VAL A C 1
ATOM 1842 O O . VAL A 1 226 ? 10.147 5.437 -9.719 1.00 90.19 226 VAL A O 1
ATOM 1845 N N . TRP A 1 227 ? 11.935 6.290 -10.780 1.00 90.75 227 TRP A N 1
ATOM 1846 C CA . TRP A 1 227 ? 12.306 7.237 -9.726 1.00 90.75 227 TRP A CA 1
ATOM 1847 C C . TRP A 1 227 ? 11.168 8.191 -9.360 1.00 90.75 227 TRP A C 1
ATOM 1849 O O . TRP A 1 227 ? 10.869 8.378 -8.183 1.00 90.75 227 TRP A O 1
ATOM 1859 N N . ARG A 1 228 ? 10.502 8.791 -10.358 1.00 94.00 228 ARG A N 1
ATOM 1860 C CA . ARG A 1 228 ? 9.376 9.699 -10.096 1.00 94.00 228 ARG A CA 1
ATOM 1861 C C . ARG A 1 228 ? 8.257 8.979 -9.350 1.00 94.00 228 ARG A C 1
ATOM 1863 O O . ARG A 1 228 ? 7.770 9.476 -8.340 1.00 94.00 228 ARG A O 1
ATOM 1870 N N . VAL A 1 229 ? 7.844 7.823 -9.863 1.00 92.25 229 VAL A N 1
ATOM 1871 C CA . VAL A 1 229 ? 6.714 7.082 -9.300 1.00 92.25 229 VAL A CA 1
ATOM 1872 C C . VAL A 1 229 ? 7.082 6.488 -7.939 1.00 92.25 229 VAL A C 1
ATOM 1874 O O . VAL A 1 229 ? 6.242 6.466 -7.053 1.00 92.25 229 VAL A O 1
ATOM 1877 N N . GLU A 1 230 ? 8.321 6.056 -7.721 1.00 93.75 230 GLU A N 1
ATOM 1878 C CA . GLU A 1 230 ? 8.796 5.581 -6.420 1.00 93.75 230 GLU A CA 1
ATOM 1879 C C . GLU A 1 230 ? 8.665 6.657 -5.341 1.00 93.75 230 GLU A C 1
ATOM 1881 O O . GLU A 1 230 ? 8.089 6.383 -4.290 1.00 93.75 230 GLU A O 1
ATOM 1886 N N . VAL A 1 231 ? 9.118 7.885 -5.615 1.00 94.62 231 VAL A N 1
ATOM 1887 C CA . VAL A 1 231 ? 8.987 9.011 -4.677 1.00 94.62 231 VAL A CA 1
ATOM 1888 C C . VAL A 1 231 ? 7.518 9.264 -4.329 1.00 94.62 231 VAL A C 1
ATOM 1890 O O . VAL A 1 231 ? 7.184 9.375 -3.151 1.00 94.62 231 VAL A O 1
ATOM 1893 N N . GLU A 1 232 ? 6.631 9.275 -5.330 1.00 95.31 232 GLU A N 1
ATOM 1894 C CA . GLU A 1 232 ? 5.184 9.428 -5.116 1.00 95.31 232 GLU A CA 1
ATOM 1895 C C . GLU A 1 232 ? 4.604 8.298 -4.244 1.00 95.31 232 GLU A C 1
ATOM 1897 O O . GLU A 1 232 ? 3.792 8.544 -3.349 1.00 95.31 232 GLU A O 1
ATOM 1902 N N . LEU A 1 233 ? 5.016 7.046 -4.478 1.00 96.25 233 LEU A N 1
ATOM 1903 C CA . LEU A 1 233 ? 4.547 5.894 -3.704 1.00 96.25 233 LEU A CA 1
ATOM 1904 C C . LEU A 1 233 ? 5.072 5.922 -2.264 1.00 96.25 233 LEU A C 1
ATOM 1906 O O . LEU A 1 233 ? 4.308 5.641 -1.341 1.00 96.25 233 LEU A O 1
ATOM 1910 N N . VAL A 1 234 ? 6.342 6.279 -2.058 1.00 96.69 234 VAL A N 1
ATOM 1911 C CA . VAL A 1 234 ? 6.943 6.421 -0.725 1.00 96.69 234 VAL A CA 1
ATOM 1912 C C . VAL A 1 234 ? 6.225 7.509 0.069 1.00 96.69 234 VAL A C 1
ATOM 1914 O O . VAL A 1 234 ? 5.829 7.255 1.206 1.00 96.69 234 VAL A O 1
ATOM 1917 N N . GLU A 1 235 ? 5.998 8.683 -0.525 1.00 96.88 235 GLU A N 1
ATOM 1918 C CA . GLU A 1 235 ? 5.256 9.777 0.113 1.00 96.88 235 GLU A CA 1
ATOM 1919 C C . GLU A 1 235 ? 3.856 9.320 0.544 1.00 96.88 235 GLU A C 1
ATOM 1921 O O . GLU A 1 235 ? 3.453 9.526 1.692 1.00 96.88 235 GLU A O 1
ATOM 1926 N N . LEU A 1 236 ? 3.133 8.640 -0.352 1.00 97.31 236 LEU A N 1
ATOM 1927 C CA . LEU A 1 236 ? 1.788 8.136 -0.086 1.00 97.31 236 LEU A CA 1
ATOM 1928 C C . LEU A 1 236 ? 1.778 7.146 1.086 1.00 97.31 236 LEU A C 1
ATOM 1930 O O . LEU A 1 236 ? 0.951 7.268 1.994 1.00 97.31 236 LEU A O 1
ATOM 1934 N N . VAL A 1 237 ? 2.696 6.176 1.081 1.00 98.00 237 VAL A N 1
ATOM 1935 C CA . VAL A 1 237 ? 2.783 5.149 2.128 1.00 98.00 237 VAL A CA 1
ATOM 1936 C C . VAL A 1 237 ? 3.156 5.768 3.473 1.00 98.00 237 VAL A C 1
ATOM 1938 O O . VAL A 1 237 ? 2.491 5.486 4.469 1.00 98.00 237 VAL A O 1
ATOM 1941 N N . VAL A 1 238 ? 4.155 6.654 3.511 1.00 98.00 238 VAL A N 1
ATOM 1942 C CA . VAL A 1 238 ? 4.564 7.349 4.742 1.00 98.00 238 VAL A CA 1
ATOM 1943 C C . VAL A 1 238 ? 3.407 8.171 5.306 1.00 98.00 238 VAL A C 1
ATOM 1945 O O . VAL A 1 238 ? 3.058 8.005 6.473 1.00 98.00 238 VAL A O 1
ATOM 1948 N N . ARG A 1 239 ? 2.745 8.988 4.478 1.00 97.69 239 ARG A N 1
ATOM 1949 C CA . ARG A 1 239 ? 1.602 9.808 4.905 1.00 97.69 239 ARG A CA 1
ATOM 1950 C C . ARG A 1 239 ? 0.454 8.954 5.452 1.00 97.69 239 ARG A C 1
ATOM 1952 O O . ARG A 1 239 ? -0.164 9.333 6.447 1.00 97.69 239 ARG A O 1
ATOM 1959 N N . GLY A 1 240 ? 0.175 7.804 4.837 1.00 97.75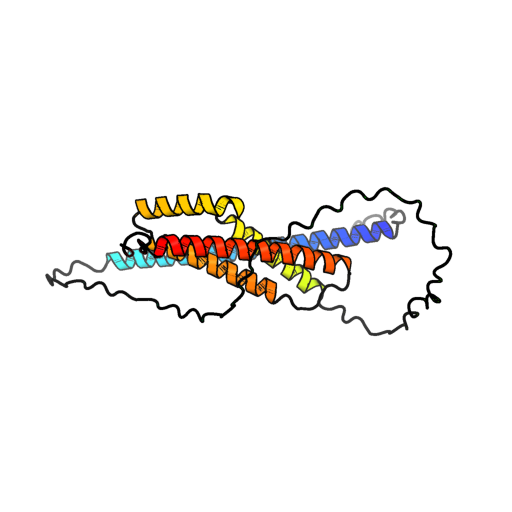 240 GLY A N 1
ATOM 1960 C CA . GLY A 1 240 ? -0.828 6.864 5.337 1.00 97.75 240 GLY A CA 1
ATOM 1961 C C . GLY A 1 240 ? -0.448 6.235 6.675 1.00 97.75 240 GLY A C 1
ATOM 1962 O O . GLY A 1 240 ? -1.255 6.272 7.601 1.00 97.75 240 GLY A O 1
ATOM 1963 N N . ILE A 1 241 ? 0.780 5.729 6.821 1.00 98.00 241 ILE A N 1
ATOM 1964 C CA . ILE A 1 241 ? 1.261 5.156 8.088 1.00 98.00 241 ILE A CA 1
ATOM 1965 C C . ILE A 1 241 ? 1.163 6.196 9.209 1.00 98.00 241 ILE A C 1
ATOM 1967 O O . ILE A 1 241 ? 0.549 5.917 10.236 1.00 98.00 241 ILE A O 1
ATOM 1971 N N . SER A 1 242 ? 1.656 7.418 8.983 1.00 97.00 242 SER A N 1
ATOM 1972 C CA . SER A 1 242 ? 1.573 8.502 9.969 1.00 97.00 242 SER A CA 1
ATOM 1973 C C . SER A 1 242 ? 0.130 8.838 10.352 1.00 97.00 242 SER A C 1
ATOM 1975 O O . SER A 1 242 ? -0.150 9.118 11.515 1.00 97.00 242 SER A O 1
ATOM 1977 N N . CYS A 1 243 ? -0.807 8.792 9.400 1.00 96.50 243 CYS A N 1
ATOM 1978 C CA . CYS A 1 243 ? -2.225 9.006 9.685 1.00 96.50 243 CYS A CA 1
ATOM 1979 C C . CYS A 1 243 ? -2.790 7.927 10.623 1.00 96.50 243 CYS A C 1
ATOM 1981 O O . CYS A 1 243 ? -3.487 8.262 11.583 1.00 96.50 243 CYS A O 1
ATOM 1983 N N . LEU A 1 244 ? -2.465 6.653 10.376 1.00 96.44 244 LEU A N 1
ATOM 1984 C CA . LEU A 1 244 ? -2.903 5.531 11.212 1.00 96.44 244 LEU A CA 1
ATOM 1985 C C . LEU A 1 244 ? -2.295 5.615 12.617 1.00 96.44 244 LEU A C 1
ATOM 1987 O O . LEU A 1 244 ? -3.028 5.499 13.595 1.00 96.44 244 LEU A O 1
ATOM 1991 N N . GLU A 1 245 ? -0.990 5.872 12.720 1.00 94.62 245 GLU A N 1
ATOM 1992 C CA . GLU A 1 245 ? -0.252 5.942 13.990 1.00 94.62 245 GLU A CA 1
ATOM 1993 C C . GLU A 1 245 ? -0.682 7.129 14.857 1.00 94.62 245 GLU A C 1
ATOM 1995 O O . GLU A 1 245 ? -0.866 6.991 16.068 1.00 94.62 245 GLU A O 1
ATOM 2000 N N . LEU A 1 246 ? -0.908 8.297 14.249 1.00 92.81 246 LEU A N 1
ATOM 2001 C CA . LEU A 1 246 ? -1.414 9.462 14.970 1.00 92.81 246 LEU A CA 1
ATOM 2002 C C . LEU A 1 246 ? -2.807 9.178 15.543 1.00 92.81 246 LEU A C 1
ATOM 2004 O O . LEU A 1 246 ? -3.085 9.479 16.704 1.00 92.81 246 LEU A O 1
ATOM 2008 N N . ARG A 1 247 ? -3.694 8.581 14.739 1.00 90.69 247 ARG A N 1
ATOM 2009 C CA . ARG A 1 247 ? -5.066 8.285 15.167 1.00 90.69 247 ARG A CA 1
ATOM 2010 C C . ARG A 1 247 ? -5.134 7.182 16.215 1.00 90.69 247 ARG A C 1
ATOM 2012 O O . ARG A 1 247 ? -5.869 7.343 17.186 1.00 90.69 247 ARG A O 1
ATOM 2019 N N . SER A 1 248 ? -4.362 6.109 16.067 1.00 89.62 248 SER A N 1
ATOM 2020 C CA . SER A 1 248 ? -4.306 5.033 17.061 1.00 89.62 248 SER A CA 1
ATOM 2021 C C . SER A 1 248 ? -3.754 5.532 18.399 1.00 89.62 248 SER A C 1
ATOM 2023 O O . SER A 1 248 ? -4.297 5.184 19.447 1.00 89.62 248 SER A O 1
ATOM 2025 N N . SER A 1 249 ? -2.756 6.420 18.375 1.00 88.19 249 SER A N 1
ATOM 2026 C CA . SER A 1 249 ? -2.183 7.037 19.578 1.00 88.19 249 SER A CA 1
ATOM 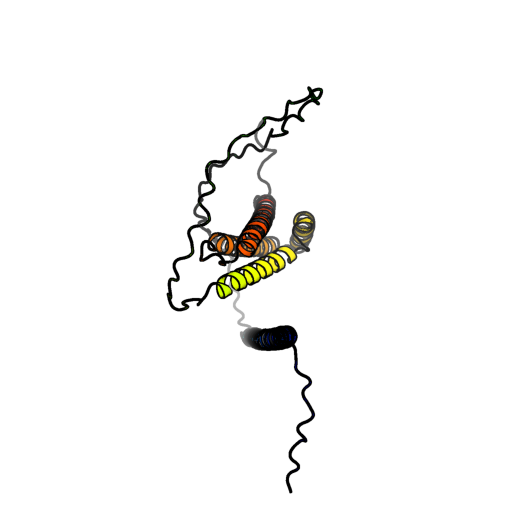2027 C C . SER A 1 249 ? -3.186 7.930 20.316 1.00 88.19 249 SER A C 1
ATOM 2029 O O . SER A 1 249 ? -3.276 7.877 21.545 1.00 88.19 249 SER A O 1
ATOM 2031 N N . LEU A 1 250 ? -3.984 8.716 19.585 1.00 87.06 250 LEU A N 1
ATOM 2032 C CA . LEU A 1 250 ? -5.031 9.564 20.173 1.00 87.06 250 LEU A CA 1
ATOM 2033 C C . LEU A 1 250 ? -6.138 8.748 20.855 1.00 87.06 250 LEU A C 1
ATOM 2035 O O . LEU A 1 250 ? -6.693 9.187 21.858 1.00 87.06 250 LEU A O 1
ATOM 2039 N N . VAL A 1 251 ? -6.452 7.567 20.321 1.00 85.19 251 VAL A N 1
ATOM 2040 C CA . VAL A 1 251 ? -7.480 6.673 20.872 1.00 85.19 251 VAL A CA 1
ATOM 2041 C C . VAL A 1 251 ? -6.946 5.869 22.059 1.00 85.19 251 VAL A C 1
ATOM 2043 O O . VAL A 1 251 ? -7.573 5.837 23.116 1.00 85.19 251 VAL A O 1
ATOM 2046 N N . GLY A 1 252 ? -5.783 5.228 21.905 1.00 74.50 252 GLY A N 1
ATOM 2047 C CA . GLY A 1 252 ? -5.230 4.301 22.898 1.00 74.50 252 GLY A CA 1
ATOM 2048 C C . GLY A 1 252 ? -4.767 4.975 24.187 1.00 74.50 252 GLY A C 1
ATOM 2049 O O . GLY A 1 252 ? -4.753 4.353 25.245 1.00 74.50 252 GLY A O 1
ATOM 2050 N N . THR A 1 253 ? -4.438 6.265 24.130 1.00 74.31 253 THR A N 1
ATOM 2051 C CA . THR A 1 253 ? -4.068 7.021 25.330 1.00 74.31 253 THR A CA 1
ATOM 2052 C C . THR A 1 253 ? -5.259 7.369 26.215 1.00 74.31 253 THR A C 1
ATOM 2054 O O . THR A 1 253 ? -5.025 7.818 27.334 1.00 74.31 253 THR A O 1
ATOM 2057 N N . GLY A 1 254 ? -6.499 7.125 25.761 1.00 56.19 254 GLY A N 1
ATOM 2058 C CA . GLY A 1 254 ? -7.748 7.078 26.534 1.00 56.19 254 GLY A CA 1
ATOM 2059 C C . GLY A 1 254 ? -8.204 8.373 27.213 1.00 56.19 254 GLY A C 1
ATOM 2060 O O . GLY A 1 254 ? -9.401 8.575 27.364 1.00 56.19 254 GLY A O 1
ATOM 2061 N N . GLN A 1 255 ? -7.273 9.222 27.647 1.00 46.50 255 GLN A N 1
ATOM 2062 C CA . GLN A 1 255 ? -7.414 10.346 28.570 1.00 46.50 255 GLN A CA 1
ATOM 2063 C C . GLN A 1 255 ? -6.013 10.776 29.075 1.00 46.50 255 GLN A C 1
ATOM 2065 O O . GLN A 1 255 ? -5.840 11.061 30.258 1.00 46.50 255 GLN A O 1
ATOM 2070 N N . LEU A 1 256 ? -4.970 10.854 28.234 1.00 46.03 256 LEU A N 1
ATOM 2071 C CA . LEU A 1 256 ? -3.756 11.568 28.656 1.00 46.03 256 LEU A CA 1
ATOM 2072 C C . LEU A 1 256 ? -4.046 13.079 28.718 1.00 46.03 256 LEU A C 1
ATOM 2074 O O . LEU A 1 256 ? -3.853 13.822 27.764 1.00 46.03 256 LEU A O 1
ATOM 2078 N N . ASN A 1 257 ? -4.540 13.508 29.882 1.00 48.44 257 ASN A N 1
ATOM 2079 C CA . ASN A 1 257 ? -3.839 14.451 30.752 1.00 48.44 257 ASN A CA 1
ATOM 2080 C C . ASN A 1 257 ? -3.363 15.779 30.137 1.00 48.44 257 ASN A C 1
ATOM 2082 O O . ASN A 1 257 ? -2.350 16.317 30.572 1.00 48.44 257 ASN A O 1
ATOM 2086 N N . LEU A 1 258 ? -4.100 16.373 29.197 1.00 47.31 258 LEU A N 1
ATOM 2087 C CA . LEU A 1 258 ? -3.865 17.774 28.811 1.00 47.31 258 LEU A CA 1
ATOM 2088 C C . LEU A 1 258 ? -4.561 18.797 29.737 1.00 47.31 258 LEU A C 1
ATOM 2090 O O . LEU A 1 258 ? -4.430 19.993 29.501 1.00 47.31 258 LEU A O 1
ATOM 2094 N N . VAL A 1 259 ? -5.281 18.373 30.794 1.00 46.06 259 VAL A N 1
ATOM 2095 C CA . VAL A 1 259 ? -6.030 19.303 31.683 1.00 46.06 259 VAL A CA 1
ATOM 2096 C C . VAL A 1 259 ? -5.769 19.139 33.193 1.00 46.06 259 VAL A C 1
ATOM 2098 O O . VAL A 1 259 ? -6.135 20.022 33.961 1.00 46.06 259 VAL A O 1
ATOM 2101 N N . THR A 1 260 ? -5.072 18.112 33.681 1.00 45.66 260 THR A N 1
ATOM 2102 C CA . THR A 1 260 ? -4.816 17.978 35.133 1.00 45.66 260 THR A CA 1
ATOM 2103 C C . THR A 1 260 ? -3.332 18.057 35.456 1.00 45.66 260 THR A C 1
ATOM 2105 O O . THR A 1 260 ? -2.701 17.033 35.699 1.00 45.66 260 THR A O 1
ATOM 2108 N N . GLY A 1 261 ? -2.761 19.266 35.482 1.00 48.69 261 GLY A N 1
ATOM 2109 C CA . GLY A 1 261 ? -1.446 19.416 36.106 1.00 48.69 261 GLY A CA 1
ATOM 2110 C C . GLY A 1 261 ? -0.614 20.662 35.837 1.00 48.69 261 GLY A C 1
ATOM 2111 O O . GLY A 1 261 ? 0.596 20.509 35.830 1.00 48.69 261 GLY A O 1
ATOM 2112 N N . VAL A 1 262 ? -1.192 21.858 35.667 1.00 39.81 262 VAL A N 1
ATOM 2113 C CA . VAL A 1 262 ? -0.527 23.109 36.096 1.00 39.81 262 VAL A CA 1
ATOM 2114 C C . VAL A 1 262 ? -1.606 24.096 36.565 1.00 39.81 262 VAL A C 1
ATOM 2116 O O . VAL A 1 262 ? -2.230 24.784 35.759 1.00 39.81 262 VAL A O 1
ATOM 2119 N N . LEU A 1 263 ? -1.853 24.091 37.878 1.00 40.28 263 LEU A N 1
ATOM 2120 C CA . LEU A 1 263 ? -2.272 25.266 38.648 1.00 40.28 263 LEU A CA 1
ATOM 2121 C C . LEU A 1 263 ? -1.004 25.947 39.167 1.00 40.28 263 LEU A C 1
ATOM 2123 O O . LEU A 1 263 ? -0.075 25.192 39.540 1.00 40.28 263 LEU A O 1
#

Foldseek 3Di:
DDDDDDPDDPDDDDPVNVVVVVVVVVVVVVVVVVVVVVVVVVVVVVVVVVVVVVVVVVVVVVVVPPDDDPDPDPDDDDPPPPPPPDPPPDPDDPDPPVPDDDPPPDPDPDDDDPDDDPPDPPPPDPPDDPDPDPPPPDDPVPDLVVLVVLLVVLVVLLVVLQPPQPGLVRCLVSLVVVCVVCVVVVNNVVSLVVLVVSLVSLVVSLVSLVVSPDDHRPDPVSNVVSVVVSVVSNVRSVSNSCSSVVVSVVVVVPDPDPPPDDD